Protein AF-A0A351A3G7-F1 (afdb_monomer)

Nearest PDB structures (foldseek):
  3slu-assembly2_B  TM=5.432E-01  e=4.524E-20  Neisseria meningitidis ATCC 13091
  3slu-assembly1_A  TM=5.860E-01  e=3.844E-19  Neisseria meningitidis ATCC 13091
  6muk-assembly1_A  TM=6.113E-01  e=5.654E-18  Neisseria gonorrhoeae FA 1090
  6ue4-assembly1_A  TM=4.204E-01  e=8.315E-17  Vibrio cholerae O1 biovar El Tor str. N16961
  6ue4-assembly1_B  TM=4.218E-01  e=1.036E-16  Vibrio cholerae O1 biovar El Tor str. N16961

Structure (mmCIF, N/CA/C/O backbone):
data_AF-A0A351A3G7-F1
#
_entry.id   AF-A0A351A3G7-F1
#
loop_
_atom_site.group_PDB
_atom_site.id
_atom_site.type_symbol
_atom_site.label_atom_id
_atom_site.label_alt_id
_atom_site.label_comp_id
_atom_site.label_asym_id
_atom_site.label_entity_id
_atom_site.label_seq_id
_atom_site.pdbx_PDB_ins_code
_atom_site.Cartn_x
_atom_site.Cartn_y
_atom_site.Cartn_z
_atom_site.occupancy
_atom_site.B_iso_or_equiv
_atom_site.auth_seq_id
_atom_site.auth_comp_id
_atom_site.auth_asym_id
_atom_site.auth_atom_id
_atom_site.pdbx_PDB_model_num
ATOM 1 N N . MET A 1 1 ? 4.550 68.874 32.113 1.00 36.41 1 MET A N 1
ATOM 2 C CA . MET A 1 1 ? 4.667 67.400 31.997 1.00 36.41 1 MET A CA 1
ATOM 3 C C . MET A 1 1 ? 3.297 66.786 32.258 1.00 36.41 1 MET A C 1
ATOM 5 O O . MET A 1 1 ? 2.829 66.963 33.370 1.00 36.41 1 MET A O 1
ATOM 9 N N . LYS A 1 2 ? 2.710 66.068 31.276 1.00 35.72 2 LYS A N 1
ATOM 10 C CA . LYS A 1 2 ? 1.439 65.290 31.359 1.00 35.72 2 LYS A CA 1
ATOM 11 C C . LYS A 1 2 ? 0.185 66.156 31.679 1.00 35.72 2 LYS A C 1
ATOM 13 O O . LYS A 1 2 ? 0.298 67.178 32.320 1.00 35.72 2 LYS A O 1
ATOM 18 N N . ALA A 1 3 ? -1.045 65.887 31.249 1.00 35.72 3 ALA A N 1
ATOM 19 C CA . ALA A 1 3 ? -1.642 64.771 30.542 1.00 35.72 3 ALA A CA 1
ATOM 20 C C . ALA A 1 3 ? -2.832 65.259 29.691 1.00 35.72 3 ALA A C 1
ATOM 22 O O . ALA A 1 3 ? -3.582 66.156 30.058 1.00 35.72 3 ALA A O 1
ATOM 23 N N . ARG A 1 4 ? -2.995 64.559 28.575 1.00 45.44 4 ARG A N 1
ATOM 24 C CA . ARG A 1 4 ? -4.184 64.370 27.743 1.00 45.44 4 ARG A CA 1
ATOM 25 C C . ARG A 1 4 ? -5.442 64.091 28.583 1.00 45.44 4 ARG A C 1
ATOM 27 O O . ARG A 1 4 ? -5.372 63.235 29.461 1.00 45.44 4 ARG A O 1
ATOM 34 N N . LYS A 1 5 ? -6.582 64.693 28.225 1.00 40.22 5 LYS A N 1
ATOM 35 C CA . LYS A 1 5 ? -7.931 64.083 28.260 1.00 40.22 5 LYS A CA 1
ATOM 36 C C . LYS A 1 5 ? -8.979 65.099 27.806 1.00 40.22 5 LYS A C 1
ATOM 38 O O . LYS A 1 5 ? -9.174 66.078 28.502 1.00 40.22 5 LYS A O 1
ATOM 43 N N . THR A 1 6 ? -9.687 64.789 26.721 1.00 39.78 6 THR A N 1
ATOM 44 C CA . THR A 1 6 ? -11.136 65.027 26.593 1.00 39.78 6 THR A CA 1
ATOM 45 C C . THR A 1 6 ? -11.663 64.289 25.359 1.00 39.78 6 THR A C 1
ATOM 47 O O . THR A 1 6 ? -11.549 64.728 24.220 1.00 39.78 6 THR A O 1
ATOM 50 N N . ARG A 1 7 ? -12.255 63.121 25.593 1.00 52.22 7 ARG A N 1
ATOM 51 C CA . ARG A 1 7 ? -13.417 62.655 24.833 1.00 52.22 7 ARG A CA 1
ATOM 52 C C . ARG A 1 7 ? -14.432 62.201 25.868 1.00 52.22 7 ARG A C 1
ATOM 54 O O . ARG A 1 7 ? -14.041 61.409 26.715 1.00 52.22 7 ARG A O 1
ATOM 61 N N . ILE A 1 8 ? -15.646 62.737 25.780 1.00 40.66 8 ILE A N 1
ATOM 62 C CA . ILE A 1 8 ? -16.979 62.224 26.167 1.00 40.66 8 ILE A CA 1
ATOM 63 C C . ILE A 1 8 ? -17.913 63.393 25.769 1.00 40.66 8 ILE A C 1
ATOM 65 O O . ILE A 1 8 ? -17.669 64.513 26.202 1.00 40.66 8 ILE A O 1
ATOM 69 N N . LEU A 1 9 ? -18.658 63.309 24.661 1.00 43.75 9 LEU A N 1
ATOM 70 C CA . LEU A 1 9 ? -19.998 62.718 24.494 1.00 43.75 9 LEU A CA 1
ATOM 71 C C . LEU A 1 9 ? -21.089 63.403 25.334 1.00 43.75 9 LEU A C 1
ATOM 73 O O . LEU A 1 9 ? -20.940 63.537 26.540 1.00 43.75 9 LEU A O 1
ATOM 77 N N . ALA A 1 10 ? -22.197 63.674 24.639 1.00 39.16 10 ALA A N 1
ATOM 78 C CA . ALA A 1 10 ? -23.529 64.077 25.093 1.00 39.16 10 ALA A CA 1
ATOM 79 C C . ALA A 1 10 ? -23.880 65.574 24.961 1.00 39.16 10 ALA A C 1
ATOM 81 O O . ALA A 1 10 ? -23.313 66.440 25.616 1.00 39.16 10 ALA A O 1
ATOM 82 N N . ASP A 1 11 ? -24.884 65.782 24.103 1.00 41.41 11 ASP A N 1
ATOM 83 C CA . ASP A 1 11 ? -25.880 66.858 24.095 1.00 41.41 11 ASP A CA 1
ATOM 84 C C . ASP A 1 11 ? -25.674 68.061 23.173 1.00 41.41 11 ASP A C 1
ATOM 86 O O . ASP A 1 11 ? -25.280 69.150 23.574 1.00 41.41 11 ASP A O 1
ATOM 90 N N . LEU A 1 12 ? -26.121 67.874 21.926 1.00 39.81 12 LEU A N 1
ATOM 91 C CA . LEU A 1 12 ? -27.084 68.801 21.321 1.00 39.81 12 LEU A CA 1
ATOM 92 C C . LEU A 1 12 ? -27.912 68.063 20.250 1.00 39.81 12 LEU A C 1
ATOM 94 O O . LEU A 1 12 ? -27.464 67.910 19.111 1.00 39.81 12 LEU A O 1
ATOM 98 N N . PRO A 1 13 ? -29.099 67.538 20.609 1.00 47.94 13 PRO A N 1
ATOM 99 C CA . PRO A 1 13 ? -30.052 67.018 19.646 1.00 47.94 13 PRO A CA 1
ATOM 100 C C . PRO A 1 13 ? -30.832 68.168 18.993 1.00 47.94 13 PRO A C 1
ATOM 102 O O . PRO A 1 13 ? -30.995 69.244 19.559 1.00 47.94 13 PRO A O 1
ATOM 105 N N . ALA A 1 14 ? -31.386 67.862 17.823 1.00 49.69 14 ALA A N 1
ATOM 106 C CA . ALA A 1 14 ? -32.518 68.550 17.213 1.00 49.69 14 ALA A CA 1
ATOM 107 C C . ALA A 1 14 ? -32.310 70.021 16.822 1.00 49.69 14 ALA A C 1
ATOM 109 O O . ALA A 1 14 ? -32.801 70.934 17.473 1.00 49.69 14 ALA A O 1
ATOM 110 N N . GLN A 1 15 ? -31.744 70.224 15.635 1.00 46.94 15 GLN A N 1
ATOM 111 C CA . GLN A 1 15 ? -32.285 71.169 14.656 1.00 46.94 15 GLN A CA 1
ATOM 112 C C . GLN A 1 15 ? -31.723 70.812 13.278 1.00 46.94 15 GLN A C 1
ATOM 114 O O . GLN A 1 15 ? -30.551 70.477 13.162 1.00 46.94 15 GLN A O 1
ATOM 119 N N . LEU A 1 16 ? -32.571 70.903 12.249 1.00 42.72 16 LEU A N 1
ATOM 120 C CA . LEU A 1 16 ? -32.300 70.637 10.825 1.00 42.72 16 LEU A CA 1
ATOM 121 C C . LEU A 1 16 ? -32.641 69.223 10.321 1.00 42.72 16 LEU A C 1
ATOM 123 O O . LEU A 1 16 ? -32.007 68.696 9.412 1.00 42.72 16 LEU A O 1
ATOM 127 N N . LEU A 1 17 ? -33.754 68.665 10.801 1.00 48.22 17 LEU A N 1
ATOM 128 C CA . LEU A 1 17 ? -34.700 68.079 9.850 1.00 48.22 17 LEU A CA 1
ATOM 129 C C . LEU A 1 17 ? -35.560 69.208 9.273 1.00 48.22 17 LEU A C 1
ATOM 131 O O . LEU A 1 17 ? -35.952 70.115 10.002 1.00 48.22 17 LEU A O 1
ATOM 135 N N . LEU A 1 18 ? -35.890 69.064 7.986 1.00 48.16 18 LEU A N 1
ATOM 136 C CA . LEU A 1 18 ? -36.801 69.871 7.161 1.00 48.16 18 LEU A CA 1
ATOM 137 C C . LEU A 1 18 ? -36.128 70.966 6.314 1.00 48.16 18 LEU A C 1
ATOM 139 O O . LEU A 1 18 ? -36.222 72.155 6.603 1.00 48.16 18 LEU A O 1
ATOM 143 N N . ARG A 1 19 ? -35.607 70.572 5.144 1.00 50.56 19 ARG A N 1
ATOM 144 C CA . ARG A 1 19 ? -36.285 70.909 3.874 1.00 50.56 19 ARG A CA 1
ATOM 145 C C . ARG A 1 19 ? -35.713 70.134 2.675 1.00 50.56 19 ARG A C 1
ATOM 147 O O . ARG A 1 19 ? -34.499 69.973 2.576 1.00 50.56 19 ARG A O 1
ATOM 154 N N . PRO A 1 20 ? -36.572 69.662 1.752 1.00 49.53 20 PRO A N 1
ATOM 155 C CA . PRO A 1 20 ? -36.181 68.775 0.668 1.00 49.53 20 PRO A CA 1
ATOM 156 C C . PRO A 1 20 ? -35.676 69.588 -0.529 1.00 49.53 20 PRO A C 1
ATOM 158 O O . PRO A 1 20 ? -36.394 70.419 -1.080 1.00 49.53 20 PRO A O 1
ATOM 161 N N . ARG A 1 21 ? -34.446 69.329 -0.973 1.00 53.47 21 ARG A N 1
ATOM 162 C CA . ARG A 1 21 ? -33.969 69.725 -2.307 1.00 53.47 21 ARG A CA 1
ATOM 163 C C . ARG A 1 21 ? -33.671 68.462 -3.107 1.00 53.47 21 ARG A C 1
ATOM 165 O O . ARG A 1 21 ? -32.528 68.125 -3.384 1.00 53.47 21 ARG A O 1
ATOM 172 N N . SER A 1 22 ? -34.743 67.768 -3.481 1.00 53.88 22 SER A N 1
ATOM 173 C CA . SER A 1 22 ? -34.769 66.556 -4.315 1.00 53.88 22 SER A CA 1
ATOM 174 C C . SER A 1 22 ? -34.332 66.775 -5.775 1.00 53.88 22 SER A C 1
ATOM 176 O O . SER A 1 22 ? -34.386 65.852 -6.576 1.00 53.88 22 SER A O 1
ATOM 178 N N . TRP A 1 23 ? -33.874 67.976 -6.138 1.00 53.09 23 TRP A N 1
ATOM 179 C CA . TRP A 1 23 ? -33.606 68.356 -7.530 1.00 53.09 23 TRP A CA 1
ATOM 180 C C . TRP A 1 23 ? -32.114 68.304 -7.894 1.00 53.09 23 TRP A C 1
ATOM 182 O O . TRP A 1 23 ? -31.772 68.369 -9.067 1.00 53.09 23 TRP A O 1
ATOM 192 N N . LEU A 1 24 ? -31.220 68.129 -6.911 1.00 52.31 24 LEU A N 1
ATOM 193 C CA . LEU A 1 24 ? -29.774 67.980 -7.153 1.00 52.31 24 LEU A CA 1
ATOM 194 C C . LEU A 1 24 ? -29.323 66.512 -7.279 1.00 52.31 24 LEU A C 1
ATOM 196 O O . LEU A 1 24 ? -28.291 66.244 -7.881 1.00 52.31 24 LEU A O 1
ATOM 200 N N . LEU A 1 25 ? -30.120 65.549 -6.798 1.00 50.28 25 LEU A N 1
ATOM 201 C CA . LEU A 1 25 ? -29.859 64.106 -6.953 1.00 50.28 25 LEU A CA 1
ATOM 202 C C . LEU A 1 25 ? -30.487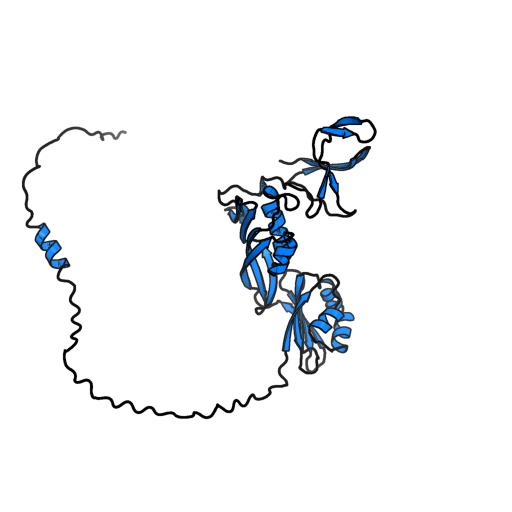 63.497 -8.223 1.00 50.28 25 LEU A C 1
ATOM 204 O O . LEU A 1 25 ? -30.038 62.447 -8.683 1.00 50.28 25 LEU A O 1
ATOM 208 N N . ALA A 1 26 ? -31.463 64.177 -8.837 1.00 53.22 26 ALA A N 1
ATOM 209 C CA . ALA A 1 26 ? -32.059 63.769 -10.113 1.00 53.22 26 ALA A CA 1
ATOM 210 C C . ALA A 1 26 ? -31.122 64.003 -11.320 1.00 53.22 26 ALA A C 1
ATOM 212 O O . ALA A 1 26 ? -31.196 63.282 -12.312 1.00 53.22 26 ALA A O 1
ATOM 213 N N . GLY A 1 27 ? -30.196 64.967 -11.231 1.00 52.72 27 GLY A N 1
ATOM 214 C CA . GLY A 1 27 ? -29.239 65.257 -12.309 1.00 52.72 27 GLY A CA 1
ATOM 215 C C . GLY A 1 27 ? -28.113 64.225 -12.443 1.00 52.72 27 GLY A C 1
ATOM 216 O O . GLY A 1 27 ? -27.625 63.988 -13.543 1.00 52.72 27 GLY A O 1
ATOM 217 N N . ILE A 1 28 ? -27.726 63.569 -11.343 1.00 53.78 28 ILE A N 1
ATOM 218 C CA . ILE A 1 28 ? -26.605 62.612 -11.330 1.00 53.78 28 ILE A CA 1
ATOM 219 C C . ILE A 1 28 ? -27.080 61.186 -11.656 1.00 53.78 28 ILE A C 1
ATOM 221 O O . ILE A 1 28 ? -26.336 60.414 -12.248 1.00 53.78 28 ILE A O 1
ATOM 225 N N . THR A 1 29 ? -28.343 60.849 -11.380 1.00 52.75 29 THR A N 1
ATOM 226 C CA . THR A 1 29 ? -28.947 59.573 -11.812 1.00 52.75 29 THR A CA 1
ATOM 227 C C . THR A 1 29 ? -29.376 59.582 -13.285 1.00 52.75 29 THR A C 1
ATOM 229 O O . THR A 1 29 ? -29.303 58.545 -13.940 1.00 52.75 29 THR A O 1
ATOM 232 N N . GLY A 1 30 ? -29.738 60.743 -13.848 1.00 52.50 30 GLY A N 1
ATOM 233 C CA . GLY A 1 30 ? -30.106 60.870 -15.266 1.00 52.50 30 GLY A CA 1
ATOM 234 C C . GLY A 1 30 ? -28.945 60.668 -16.252 1.00 52.50 30 GLY A C 1
ATOM 235 O O . GLY A 1 30 ? -29.143 60.090 -17.317 1.00 52.50 30 GLY A O 1
ATOM 236 N N . ALA A 1 31 ? -27.720 61.070 -15.896 1.00 51.19 31 ALA A N 1
ATOM 237 C CA . ALA A 1 31 ? -26.551 60.926 -16.773 1.00 51.19 31 ALA A CA 1
ATOM 238 C C . ALA A 1 31 ? -25.975 59.494 -16.809 1.00 51.19 31 ALA A C 1
ATOM 240 O O . ALA A 1 31 ? -25.309 59.127 -17.773 1.00 51.19 31 ALA A O 1
ATOM 241 N N . SER A 1 32 ? -26.261 58.661 -15.803 1.00 51.81 32 SER A N 1
ATOM 242 C CA . SER A 1 32 ? -25.836 57.250 -15.769 1.00 51.81 32 SER A CA 1
ATOM 243 C C . SER A 1 32 ? -26.844 56.289 -16.418 1.00 51.81 32 SER A C 1
ATOM 245 O O . SER A 1 32 ? -26.493 55.151 -16.710 1.00 51.81 32 SER A O 1
ATOM 247 N N . LEU A 1 33 ? -28.075 56.745 -16.686 1.00 49.78 33 LEU A N 1
ATOM 248 C CA . LEU A 1 33 ? -29.125 55.993 -17.394 1.00 49.78 33 LEU A CA 1
ATOM 249 C C . LEU A 1 33 ? -29.145 56.238 -18.916 1.00 49.78 33 LEU A C 1
ATOM 251 O O . LEU A 1 33 ? -29.859 55.545 -19.633 1.00 49.78 33 LEU A O 1
ATOM 255 N N . LEU A 1 34 ? -28.332 57.172 -19.423 1.00 51.81 34 LEU A N 1
ATOM 256 C CA . LEU A 1 34 ? -28.159 57.469 -20.858 1.00 51.81 34 LEU A CA 1
ATOM 257 C C . LEU A 1 34 ? -27.016 56.677 -21.524 1.00 51.81 34 LEU A C 1
ATOM 259 O O . LEU A 1 34 ? -26.613 56.975 -22.645 1.00 51.81 34 LEU A O 1
ATOM 263 N N . GLY A 1 35 ? -26.488 55.661 -20.841 1.00 50.06 35 GLY A N 1
ATOM 264 C CA . GLY A 1 35 ? -25.303 54.913 -21.251 1.00 50.06 35 GLY A CA 1
ATOM 265 C C . GLY A 1 35 ? -25.552 53.476 -21.699 1.00 50.06 35 GLY A C 1
ATOM 266 O O . GLY A 1 35 ? -24.714 52.640 -21.396 1.00 50.06 35 GLY A O 1
ATOM 267 N N . VAL A 1 36 ? -26.654 53.147 -22.382 1.00 57.09 36 VAL A N 1
ATOM 268 C CA . VAL A 1 36 ? -26.736 51.889 -23.155 1.00 57.09 36 VAL A CA 1
ATOM 269 C C . VAL A 1 36 ? -27.594 52.088 -24.403 1.00 57.09 36 VAL A C 1
ATOM 271 O O . VAL A 1 36 ? -28.807 51.947 -24.333 1.00 57.09 36 VAL A O 1
ATOM 274 N N . VAL A 1 37 ? -26.971 52.344 -25.557 1.00 49.16 37 VAL A N 1
ATOM 275 C CA . VAL A 1 37 ? -27.500 51.898 -26.858 1.00 49.16 37 VAL A CA 1
ATOM 276 C C . VAL A 1 37 ? -26.309 51.585 -27.766 1.00 49.16 37 VAL A C 1
ATOM 278 O O . VAL A 1 37 ? -25.818 52.436 -28.504 1.00 49.16 37 VAL A O 1
ATOM 281 N N . ALA A 1 38 ? -25.816 50.348 -27.707 1.00 49.59 38 ALA A N 1
ATOM 282 C CA . ALA A 1 38 ? -25.088 49.786 -28.836 1.00 49.59 38 ALA A CA 1
ATOM 283 C C . ALA A 1 38 ? -26.110 49.617 -29.969 1.00 49.59 38 ALA A C 1
ATOM 285 O O . ALA A 1 38 ? -26.981 48.753 -29.903 1.00 49.59 38 ALA A O 1
ATOM 286 N N . ALA A 1 39 ? -26.057 50.493 -30.968 1.00 47.03 39 ALA A N 1
ATOM 287 C CA . ALA A 1 39 ? -26.875 50.375 -32.162 1.00 47.03 39 ALA A CA 1
ATOM 288 C C . ALA A 1 39 ? -26.355 49.208 -33.016 1.00 47.03 39 ALA A C 1
ATOM 290 O O . ALA A 1 39 ? -25.525 49.394 -33.903 1.00 47.03 39 ALA A O 1
ATOM 291 N N . THR A 1 40 ? -26.836 47.992 -32.763 1.00 55.62 40 THR A N 1
ATOM 292 C CA . THR A 1 40 ? -26.842 46.949 -33.790 1.00 55.62 40 THR A CA 1
ATOM 293 C C . THR A 1 40 ? -27.995 47.260 -34.735 1.00 55.62 40 THR A C 1
ATOM 295 O O . THR A 1 40 ? -29.144 46.881 -34.521 1.00 55.62 40 THR A O 1
ATOM 298 N N . ALA A 1 41 ? -27.695 48.025 -35.780 1.00 48.12 41 ALA A N 1
ATOM 299 C CA . ALA A 1 41 ? -28.595 48.185 -36.906 1.00 48.12 41 ALA A CA 1
ATOM 300 C C . ALA A 1 41 ? -28.739 46.824 -37.606 1.00 48.12 41 ALA A C 1
ATOM 302 O O . ALA A 1 41 ? -27.915 46.455 -38.437 1.00 48.12 41 ALA A O 1
ATOM 303 N N . VAL A 1 42 ? -29.770 46.055 -37.257 1.00 53.94 42 VAL A N 1
ATOM 304 C CA . VAL A 1 42 ? -30.251 44.981 -38.128 1.00 53.94 42 VAL A CA 1
ATOM 305 C C . VAL A 1 42 ? -31.247 45.638 -39.072 1.00 53.94 42 VAL A C 1
ATOM 307 O O . VAL A 1 42 ? -32.374 45.945 -38.688 1.00 53.94 42 VAL A O 1
ATOM 310 N N . ALA A 1 43 ? -30.789 45.942 -40.284 1.00 51.31 43 ALA A N 1
ATOM 311 C CA . ALA A 1 43 ? -31.647 46.438 -41.349 1.00 51.31 43 ALA A CA 1
ATOM 312 C C . ALA A 1 43 ? -32.742 45.391 -41.640 1.00 51.31 43 ALA A C 1
ATOM 314 O O . ALA A 1 43 ? -32.406 44.243 -41.944 1.00 51.31 43 ALA A O 1
ATOM 315 N N . PRO A 1 44 ? -34.039 45.734 -41.547 1.00 53.03 44 PRO A N 1
ATOM 316 C CA . PRO A 1 44 ? -35.088 44.823 -41.965 1.00 53.03 44 PRO A CA 1
ATOM 317 C C . PRO A 1 44 ? -35.164 44.847 -43.496 1.00 53.03 44 PRO A C 1
ATOM 319 O O . PRO A 1 44 ? -35.391 45.899 -44.089 1.00 53.03 44 PRO A O 1
ATOM 322 N N . GLY A 1 45 ? -34.973 43.686 -44.125 1.00 60.34 45 GLY A N 1
ATOM 323 C CA . GLY A 1 45 ? -35.216 43.498 -45.559 1.00 60.34 45 GLY A CA 1
ATOM 324 C C . GLY A 1 45 ? -33.968 43.442 -46.438 1.00 60.34 45 GLY A C 1
ATOM 325 O O . GLY A 1 45 ? -33.881 44.168 -47.422 1.00 60.34 45 GLY A O 1
ATOM 326 N N . SER A 1 46 ? -33.023 42.549 -46.133 1.00 56.84 46 SER A N 1
ATOM 327 C CA . SER A 1 46 ? -32.294 41.915 -47.237 1.00 56.84 46 SER A CA 1
ATOM 328 C C . SER A 1 46 ? -33.165 40.763 -47.714 1.00 56.84 46 SER A C 1
ATOM 330 O O . SER A 1 46 ? -33.482 39.873 -46.924 1.00 56.84 46 SER A O 1
ATOM 332 N N . ASP A 1 47 ? -33.604 40.821 -48.972 1.00 61.56 47 ASP A N 1
ATOM 333 C CA . ASP A 1 47 ? -34.152 39.662 -49.665 1.00 61.56 47 ASP A CA 1
ATOM 334 C C . ASP A 1 47 ? -33.212 38.493 -49.392 1.00 61.56 47 ASP A C 1
ATOM 336 O O . ASP A 1 47 ? -32.039 38.512 -49.783 1.00 61.56 47 ASP A O 1
ATOM 340 N N . THR A 1 48 ? -33.701 37.491 -48.665 1.00 61.41 48 THR A N 1
ATOM 341 C CA . THR A 1 48 ? -33.034 36.201 -48.634 1.00 61.41 48 THR A CA 1
ATOM 342 C C . THR A 1 48 ? -33.073 35.727 -50.072 1.00 61.41 48 THR A C 1
ATOM 344 O O . THR A 1 48 ? -34.132 35.311 -50.543 1.00 61.41 48 THR A O 1
ATOM 347 N N . ALA A 1 49 ? -31.956 35.886 -50.790 1.00 65.56 49 ALA A N 1
ATOM 348 C CA . ALA A 1 49 ? -31.782 35.285 -52.099 1.00 65.56 49 ALA A CA 1
ATOM 349 C C . ALA A 1 49 ? -32.313 33.855 -51.992 1.00 65.56 49 ALA A C 1
ATOM 351 O O . ALA A 1 49 ? -31.981 33.164 -51.028 1.00 65.56 49 ALA A O 1
ATOM 352 N N . ASP A 1 50 ? -33.202 33.456 -52.898 1.00 64.19 50 ASP A N 1
ATOM 353 C CA . ASP A 1 50 ? -33.741 32.102 -52.922 1.00 64.19 50 ASP A CA 1
ATOM 354 C C . ASP A 1 50 ? -32.577 31.152 -53.234 1.00 64.19 50 ASP A C 1
ATOM 356 O O . ASP A 1 50 ? -32.237 30.897 -54.391 1.00 64.19 50 ASP A O 1
ATOM 360 N N . ILE A 1 51 ? -31.852 30.740 -52.190 1.00 68.62 51 ILE A N 1
ATOM 361 C CA . ILE A 1 51 ? -30.712 29.845 -52.315 1.00 68.62 51 ILE A CA 1
ATOM 362 C C . ILE A 1 51 ? -31.308 28.471 -52.576 1.00 68.62 51 ILE A C 1
ATOM 364 O O . ILE A 1 51 ? -31.720 27.755 -51.666 1.00 68.62 51 ILE A O 1
ATOM 368 N N . GLN A 1 52 ? -31.363 28.114 -53.852 1.00 74.81 52 GLN A N 1
ATOM 369 C CA . GLN A 1 52 ? -31.725 26.782 -54.306 1.00 74.81 52 GLN A CA 1
ATOM 370 C C . GLN A 1 52 ? -30.651 25.802 -53.813 1.00 74.81 52 GLN A C 1
ATOM 372 O O . GLN A 1 52 ? -29.574 25.674 -54.399 1.00 74.81 52 GLN A O 1
ATOM 377 N N . PHE A 1 53 ? -30.915 25.126 -52.695 1.00 70.31 53 PHE A N 1
ATOM 378 C CA . PHE A 1 53 ? -30.020 24.101 -52.169 1.00 70.31 53 PHE A CA 1
ATOM 379 C C . PHE A 1 53 ? -30.125 22.840 -53.032 1.00 70.31 53 PHE A C 1
ATOM 381 O O . PHE A 1 53 ? -31.078 22.070 -52.925 1.00 70.31 53 PHE A O 1
ATOM 388 N N . ALA A 1 54 ? -29.124 22.598 -53.876 1.00 79.31 54 ALA A N 1
ATOM 389 C CA . ALA A 1 54 ? -28.958 21.308 -54.530 1.00 79.31 54 ALA A CA 1
ATOM 390 C C . ALA A 1 54 ? -28.214 20.355 -53.584 1.00 79.31 54 ALA A C 1
ATOM 392 O O . ALA A 1 54 ? -27.086 20.623 -53.169 1.00 79.31 54 ALA A O 1
ATOM 393 N N . ARG A 1 55 ? -28.833 19.221 -53.239 1.00 77.12 55 ARG A N 1
ATOM 394 C CA . ARG A 1 55 ? -28.156 18.164 -52.480 1.00 77.12 55 ARG A CA 1
ATOM 395 C C . ARG A 1 55 ? -27.155 17.457 -53.395 1.00 77.12 55 ARG A C 1
ATOM 397 O O . ARG A 1 55 ? -27.537 16.580 -54.165 1.00 77.12 55 ARG A O 1
ATOM 404 N N . VAL A 1 56 ? -25.882 17.818 -53.282 1.00 78.94 56 VAL A N 1
ATOM 405 C CA . VAL A 1 56 ? -24.781 17.087 -53.918 1.00 78.94 56 VAL A CA 1
ATOM 406 C C . VAL A 1 56 ? -24.385 15.939 -52.994 1.00 78.94 56 VAL A C 1
ATOM 408 O O . VAL A 1 56 ? -23.932 16.160 -51.873 1.00 78.94 56 VAL A O 1
ATOM 411 N N . VAL A 1 57 ? -24.611 14.703 -53.437 1.00 78.38 57 VAL A N 1
ATOM 412 C CA . VAL A 1 57 ? -24.085 13.511 -52.761 1.00 78.38 57 VAL A CA 1
ATOM 413 C C . VAL A 1 57 ? -22.785 13.146 -53.460 1.00 78.38 57 VAL A C 1
ATOM 415 O O . VAL A 1 57 ? -22.793 12.490 -54.497 1.00 78.38 57 VAL A O 1
ATOM 418 N N . GLU A 1 58 ? -21.676 13.623 -52.908 1.00 79.06 58 GLU A N 1
ATOM 419 C CA . GLU A 1 58 ? -20.338 13.257 -53.357 1.00 79.06 58 GLU A CA 1
ATOM 420 C C . GLU A 1 58 ? -19.858 12.058 -52.534 1.00 79.06 58 GLU A C 1
ATOM 422 O O . GLU A 1 58 ? -19.659 12.151 -51.321 1.00 79.06 58 GLU A O 1
ATOM 427 N N . SER A 1 59 ? -19.714 10.899 -53.179 1.00 76.75 59 SER A N 1
ATOM 428 C CA . SER A 1 59 ? -19.037 9.759 -52.564 1.00 76.75 59 SER A CA 1
ATOM 429 C C . SER A 1 59 ? -17.542 10.039 -52.556 1.00 76.75 59 SER A C 1
ATOM 431 O O . SER A 1 59 ? -16.846 9.750 -53.528 1.00 76.75 59 SER A O 1
ATOM 433 N N . LEU A 1 60 ? -17.056 10.605 -51.452 1.00 77.50 60 LEU A N 1
ATOM 434 C CA . LEU A 1 60 ? -15.625 10.701 -51.205 1.00 77.50 60 LEU A CA 1
ATOM 435 C C . LEU A 1 60 ? -15.060 9.274 -51.156 1.00 77.50 60 LEU A C 1
ATOM 437 O O . LEU A 1 60 ? -15.577 8.453 -50.387 1.00 77.50 60 LEU A O 1
ATOM 441 N N . PRO A 1 61 ? -14.043 8.938 -51.970 1.00 78.69 61 PRO A N 1
ATOM 442 C CA . PRO A 1 61 ? -13.380 7.655 -51.833 1.00 78.69 61 PRO A CA 1
ATOM 443 C C . PRO A 1 61 ? -12.841 7.558 -50.407 1.00 78.69 61 PRO A C 1
ATOM 445 O O . PRO A 1 61 ? -12.304 8.534 -49.875 1.00 78.69 61 PRO A O 1
ATOM 448 N N . ALA A 1 62 ? -13.005 6.393 -49.776 1.00 74.31 62 ALA A N 1
ATOM 449 C CA . ALA A 1 62 ? -12.345 6.140 -48.506 1.00 74.31 62 ALA A CA 1
ATOM 450 C C . ALA A 1 62 ? -10.853 6.441 -48.709 1.00 74.31 62 ALA A C 1
ATOM 452 O O . ALA A 1 62 ? -10.282 5.933 -49.684 1.00 74.31 62 ALA A O 1
ATOM 453 N N . PRO A 1 63 ? -10.230 7.292 -47.872 1.00 71.50 63 PRO A N 1
ATOM 454 C CA . PRO A 1 63 ? -8.802 7.510 -47.982 1.00 71.50 63 PRO A CA 1
ATOM 455 C C . PRO A 1 63 ? -8.148 6.136 -47.915 1.00 71.50 63 PRO A C 1
ATOM 457 O O . PRO A 1 63 ? -8.427 5.354 -47.001 1.00 71.50 63 PRO A O 1
ATOM 460 N N . VAL A 1 64 ? -7.331 5.812 -48.917 1.00 66.94 64 VAL A N 1
ATOM 461 C CA . VAL A 1 64 ? -6.472 4.637 -48.839 1.00 66.94 64 VAL A CA 1
ATOM 462 C C . VAL A 1 64 ? -5.478 4.967 -47.737 1.00 66.94 64 VAL A C 1
ATOM 464 O O . VAL A 1 64 ? -4.484 5.650 -47.969 1.00 66.94 64 VAL A O 1
ATOM 467 N N . ALA A 1 65 ? -5.807 4.572 -46.509 1.00 62.97 65 ALA A N 1
ATOM 468 C CA . ALA A 1 65 ? -4.867 4.585 -45.414 1.00 62.97 65 ALA A CA 1
ATOM 469 C C . ALA A 1 65 ? -3.807 3.548 -45.776 1.00 62.97 65 ALA A C 1
ATOM 471 O O . ALA A 1 65 ? -3.990 2.347 -45.575 1.00 62.97 65 ALA A O 1
ATOM 472 N N . VAL A 1 66 ? -2.719 4.017 -46.380 1.00 60.81 66 VAL A N 1
ATOM 473 C CA . VAL A 1 66 ? -1.470 3.273 -46.375 1.00 60.81 66 VAL A CA 1
ATOM 474 C C . VAL A 1 66 ? -1.026 3.306 -44.922 1.00 60.81 66 VAL A C 1
ATOM 476 O O . VAL A 1 66 ? -0.411 4.265 -44.468 1.00 60.81 66 VAL A O 1
ATOM 479 N N . ILE A 1 67 ? -1.438 2.297 -44.156 1.00 58.12 67 ILE A N 1
ATOM 480 C CA . ILE A 1 67 ? -0.715 1.947 -42.945 1.00 58.12 67 ILE A CA 1
ATOM 481 C C . ILE A 1 67 ? 0.607 1.432 -43.498 1.00 58.12 67 ILE A C 1
ATOM 483 O O . ILE A 1 67 ? 0.666 0.304 -43.991 1.00 58.12 67 ILE A O 1
ATOM 487 N N . GLU A 1 68 ? 1.631 2.288 -43.540 1.00 55.22 68 GLU A N 1
ATOM 488 C CA . GLU A 1 68 ? 2.995 1.781 -43.584 1.00 55.22 68 GLU A CA 1
ATOM 489 C C . GLU A 1 68 ? 3.065 0.836 -42.395 1.00 55.22 68 GLU A C 1
ATOM 491 O O . GLU A 1 68 ? 2.935 1.248 -41.244 1.00 55.22 68 GLU A O 1
ATOM 496 N N . ALA A 1 69 ? 3.063 -0.460 -42.689 1.00 53.34 69 ALA A N 1
ATOM 497 C CA . ALA A 1 69 ? 3.196 -1.478 -41.681 1.00 53.34 69 ALA A CA 1
ATOM 498 C C . ALA A 1 69 ? 4.631 -1.345 -41.183 1.00 53.34 69 ALA A C 1
ATOM 500 O O . ALA A 1 69 ? 5.539 -2.008 -41.678 1.00 53.34 69 ALA A O 1
ATOM 501 N N . GLU A 1 70 ? 4.837 -0.420 -40.253 1.00 55.81 70 GLU A N 1
ATOM 502 C CA . GLU A 1 70 ? 6.056 -0.262 -39.482 1.00 55.81 70 GLU A CA 1
ATOM 503 C C . GLU A 1 70 ? 6.080 -1.438 -38.492 1.00 55.81 70 GLU A C 1
ATOM 505 O O . GLU A 1 70 ? 5.955 -1.302 -37.281 1.00 55.81 70 GLU A O 1
ATOM 510 N N . ASN A 1 71 ? 6.147 -2.649 -39.056 1.00 57.50 71 ASN A N 1
ATOM 511 C CA . ASN A 1 71 ? 6.145 -3.930 -38.355 1.00 57.50 71 ASN A CA 1
ATOM 512 C C . ASN A 1 71 ? 7.415 -4.126 -37.516 1.00 57.50 71 ASN A C 1
ATOM 514 O O . ASN A 1 71 ? 7.526 -5.152 -36.859 1.00 57.50 71 ASN A O 1
ATOM 518 N N . ASP A 1 72 ? 8.339 -3.162 -37.557 1.00 65.62 72 ASP A N 1
ATOM 519 C CA . ASP A 1 72 ? 9.608 -3.143 -36.834 1.00 65.62 72 ASP A CA 1
ATOM 520 C C . ASP A 1 72 ? 9.597 -2.197 -35.624 1.00 65.62 72 ASP A C 1
ATOM 522 O O . ASP A 1 72 ? 10.606 -2.096 -34.922 1.00 65.62 72 ASP A O 1
ATOM 526 N N . LEU A 1 73 ? 8.485 -1.504 -35.336 1.00 77.75 73 LEU A N 1
ATOM 527 C CA . LEU A 1 73 ? 8.424 -0.690 -34.125 1.00 77.75 73 LEU A CA 1
ATOM 528 C C . LEU A 1 73 ? 8.385 -1.585 -32.879 1.00 77.75 73 LEU A C 1
ATOM 530 O O . LEU A 1 73 ? 7.587 -2.525 -32.812 1.00 77.75 73 LEU A O 1
ATOM 534 N N . PRO A 1 74 ? 9.210 -1.293 -31.863 1.00 85.25 74 PRO A N 1
ATOM 535 C CA . PRO A 1 74 ? 9.171 -2.036 -30.623 1.00 85.25 74 PRO A CA 1
ATOM 536 C C . PRO A 1 74 ? 7.922 -1.681 -29.807 1.00 85.25 74 PRO A C 1
ATOM 538 O O . PRO A 1 74 ? 7.417 -0.557 -29.829 1.00 85.25 74 PRO A O 1
ATOM 541 N N . PHE A 1 75 ? 7.451 -2.649 -29.034 1.00 88.44 75 PHE A N 1
ATOM 542 C CA . PHE A 1 75 ? 6.305 -2.521 -28.149 1.00 88.44 75 PHE A CA 1
ATOM 543 C C . PHE A 1 75 ? 6.755 -2.129 -26.745 1.00 88.44 75 PHE A C 1
ATOM 545 O O . PHE A 1 75 ? 7.716 -2.684 -26.214 1.00 88.44 75 PHE A O 1
ATOM 552 N N . VAL A 1 76 ? 6.031 -1.200 -26.123 1.00 90.25 76 VAL A N 1
ATOM 553 C CA . VAL A 1 76 ? 6.250 -0.823 -24.724 1.00 90.25 76 VAL A CA 1
ATOM 554 C C . VAL A 1 76 ? 5.277 -1.599 -23.846 1.00 90.25 76 VAL A C 1
ATOM 556 O O . VAL A 1 76 ? 4.062 -1.467 -23.988 1.00 90.25 76 VAL A O 1
ATOM 559 N N . TYR A 1 77 ? 5.813 -2.377 -22.913 1.00 90.62 77 TYR A N 1
ATOM 560 C CA . TYR A 1 77 ? 5.050 -3.113 -21.914 1.00 90.62 77 TYR A CA 1
ATOM 561 C C . TYR A 1 77 ? 5.382 -2.598 -20.517 1.00 90.62 77 TYR A C 1
ATOM 563 O O . TYR A 1 77 ? 6.546 -2.362 -20.193 1.00 90.62 77 TYR A O 1
ATOM 571 N N . SER A 1 78 ? 4.364 -2.462 -19.670 1.00 89.25 78 SER A N 1
ATOM 572 C CA . SER A 1 78 ? 4.538 -2.149 -18.253 1.00 89.25 78 SER A CA 1
ATOM 573 C C . SER A 1 78 ? 3.750 -3.139 -17.411 1.00 89.25 78 SER A C 1
ATOM 575 O O . SER A 1 78 ? 2.571 -3.378 -17.662 1.00 89.25 78 SER A O 1
ATOM 577 N N . GLU A 1 79 ? 4.408 -3.720 -16.412 1.00 88.75 79 GLU A N 1
ATOM 578 C CA . GLU A 1 79 ? 3.830 -4.755 -15.559 1.00 88.75 79 GLU A CA 1
ATOM 579 C C . GLU A 1 79 ? 4.067 -4.439 -14.086 1.00 88.75 79 GLU A C 1
ATOM 581 O O . GLU A 1 79 ? 5.170 -4.068 -13.672 1.00 88.75 79 GLU A O 1
ATOM 586 N N . ARG A 1 80 ? 3.029 -4.654 -13.271 1.00 87.12 80 ARG A N 1
ATOM 587 C CA . ARG A 1 80 ? 3.133 -4.608 -11.811 1.00 87.12 80 ARG A CA 1
ATOM 588 C C . ARG A 1 80 ? 3.517 -5.987 -11.289 1.00 87.12 80 ARG A C 1
ATOM 590 O O . ARG A 1 80 ? 2.852 -6.983 -11.561 1.00 87.12 80 ARG A O 1
ATOM 597 N N . ILE A 1 81 ? 4.576 -6.032 -10.492 1.00 89.88 81 ILE A N 1
ATOM 598 C CA . ILE A 1 81 ? 5.101 -7.256 -9.892 1.00 89.88 81 ILE A CA 1
ATOM 599 C C . ILE A 1 81 ? 4.097 -7.800 -8.875 1.00 89.88 81 ILE A C 1
ATOM 601 O O . ILE A 1 81 ? 3.594 -7.068 -8.015 1.00 89.88 81 ILE A O 1
ATOM 605 N N . GLN A 1 82 ? 3.846 -9.100 -8.951 1.00 88.50 82 GLN A N 1
ATOM 606 C CA . GLN A 1 82 ? 2.943 -9.849 -8.088 1.00 88.50 82 GLN A CA 1
ATOM 607 C C . GLN A 1 82 ? 3.721 -10.623 -7.014 1.00 88.50 82 GLN A C 1
ATOM 609 O O . GLN A 1 82 ? 4.935 -10.829 -7.097 1.00 88.50 82 GLN A O 1
ATOM 614 N N . ALA A 1 83 ? 3.026 -11.053 -5.959 1.00 85.19 83 ALA A N 1
ATOM 615 C CA . ALA A 1 83 ? 3.639 -11.875 -4.921 1.00 85.19 83 ALA A CA 1
ATOM 616 C C . ALA A 1 83 ? 4.060 -13.243 -5.488 1.00 85.19 83 ALA A C 1
ATOM 618 O O . ALA A 1 83 ? 3.243 -13.961 -6.055 1.00 85.19 83 ALA A O 1
ATOM 619 N N . GLY A 1 84 ? 5.332 -13.609 -5.300 1.00 85.56 84 GLY A N 1
ATOM 620 C CA . GLY A 1 84 ? 5.892 -14.873 -5.794 1.00 85.56 84 GLY A CA 1
ATOM 621 C C . GLY A 1 84 ? 6.475 -14.813 -7.208 1.00 85.56 84 GLY A C 1
ATOM 622 O O . GLY A 1 84 ? 6.923 -15.841 -7.710 1.00 85.56 84 GLY A O 1
ATOM 623 N N . ASP A 1 85 ? 6.505 -13.635 -7.836 1.00 90.88 85 ASP A N 1
ATOM 624 C CA . ASP A 1 85 ? 7.113 -13.477 -9.152 1.00 90.88 85 ASP A CA 1
ATOM 625 C C . ASP A 1 85 ? 8.614 -13.781 -9.174 1.00 90.88 85 ASP A C 1
ATOM 627 O O . ASP A 1 85 ? 9.368 -13.495 -8.242 1.00 90.88 85 ASP A O 1
ATOM 631 N N . THR A 1 86 ? 9.043 -14.322 -10.309 1.00 90.88 86 THR A N 1
ATOM 632 C CA . THR A 1 86 ? 10.440 -14.528 -10.687 1.00 90.88 86 THR A CA 1
ATOM 633 C C . THR A 1 86 ? 10.758 -13.651 -11.896 1.00 90.88 86 THR A C 1
ATOM 635 O O . THR A 1 86 ? 9.855 -13.218 -12.611 1.00 90.88 86 THR A O 1
ATOM 638 N N . LEU A 1 87 ? 12.043 -13.423 -12.181 1.00 91.12 87 LEU A N 1
ATOM 639 C CA . LEU A 1 87 ? 12.435 -12.693 -13.392 1.00 91.12 87 LEU A CA 1
ATOM 640 C C . LEU A 1 87 ? 11.866 -13.358 -14.662 1.00 91.12 87 LEU A C 1
ATOM 642 O O . LEU A 1 87 ? 11.379 -12.665 -15.547 1.00 91.12 87 LEU A O 1
ATOM 646 N N . GLN A 1 88 ? 11.828 -14.696 -14.696 1.00 92.56 88 GLN A N 1
ATOM 647 C CA . GLN A 1 88 ? 11.245 -15.455 -15.803 1.00 92.56 88 GLN A CA 1
ATOM 648 C C . GLN A 1 88 ? 9.730 -15.242 -15.945 1.00 92.56 88 GLN A C 1
ATOM 650 O O . GLN A 1 88 ? 9.244 -15.073 -17.061 1.00 92.56 88 GLN A O 1
ATOM 655 N N . SER A 1 89 ? 8.968 -15.260 -14.842 1.00 94.12 89 SER A N 1
ATOM 656 C CA . SER A 1 89 ? 7.512 -15.056 -14.915 1.00 94.12 89 SER A CA 1
ATOM 657 C C . SER A 1 89 ? 7.167 -13.635 -15.356 1.00 94.12 89 SER A C 1
ATOM 659 O O . SER A 1 89 ? 6.233 -13.453 -16.130 1.00 94.12 89 SER A O 1
ATOM 661 N N . ILE A 1 90 ? 7.957 -12.647 -14.927 1.00 94.06 90 ILE A N 1
ATOM 662 C CA . ILE A 1 90 ? 7.836 -11.255 -15.370 1.00 94.06 90 ILE A CA 1
ATOM 663 C C . ILE A 1 90 ? 8.148 -11.134 -16.866 1.00 94.06 90 ILE A C 1
ATOM 665 O O . ILE A 1 90 ? 7.347 -10.561 -17.598 1.00 94.06 90 ILE A O 1
ATOM 669 N N . PHE A 1 91 ? 9.257 -11.716 -17.340 1.00 94.94 91 PHE A N 1
ATOM 670 C CA . PHE A 1 91 ? 9.620 -11.706 -18.764 1.00 94.94 91 PHE A CA 1
ATOM 671 C C . PHE A 1 91 ? 8.516 -12.311 -19.630 1.00 94.94 91 PHE A C 1
ATOM 673 O O . PHE A 1 91 ? 8.104 -11.709 -20.616 1.00 94.94 91 PHE A O 1
ATOM 680 N N . SER A 1 92 ? 7.964 -13.449 -19.205 1.00 93.94 92 SER A N 1
ATOM 681 C CA . SER A 1 92 ? 6.869 -14.098 -19.920 1.00 93.94 92 SER A CA 1
ATOM 682 C C . SER A 1 92 ? 5.612 -13.226 -20.014 1.00 93.94 92 SER A C 1
ATOM 684 O O . SER A 1 92 ? 4.945 -13.271 -21.045 1.00 93.94 92 SER A O 1
ATOM 686 N N . ARG A 1 93 ? 5.271 -12.449 -18.974 1.00 94.44 93 ARG A N 1
ATOM 687 C CA . ARG A 1 93 ? 4.119 -11.526 -19.016 1.00 94.44 93 ARG A CA 1
ATOM 688 C C . ARG A 1 93 ? 4.385 -10.271 -19.842 1.00 94.44 93 ARG A C 1
ATOM 690 O O . ARG A 1 93 ? 3.463 -9.754 -20.453 1.00 94.44 93 ARG A O 1
ATOM 697 N N . LEU A 1 94 ? 5.636 -9.822 -19.899 1.00 94.81 94 LEU A N 1
ATOM 698 C CA . LEU A 1 94 ? 6.080 -8.718 -20.755 1.00 94.81 94 LEU A CA 1
ATOM 699 C C . LEU A 1 94 ? 6.305 -9.144 -22.215 1.00 94.81 94 LEU A C 1
ATOM 701 O O . LEU A 1 94 ? 6.820 -8.353 -22.997 1.00 94.81 94 LEU A O 1
ATOM 705 N N . HIS A 1 95 ? 5.956 -10.383 -22.582 1.00 94.19 95 HIS A N 1
ATOM 706 C CA . HIS A 1 95 ? 6.175 -10.944 -23.919 1.00 94.19 95 HIS A CA 1
ATOM 707 C C . HIS A 1 95 ? 7.647 -10.944 -24.368 1.00 94.19 95 HIS A C 1
ATOM 709 O O . HIS A 1 95 ? 7.941 -10.851 -25.556 1.00 94.19 95 HIS A O 1
ATOM 715 N N . ILE A 1 96 ? 8.571 -11.077 -23.416 1.00 96.06 96 ILE A N 1
ATOM 716 C CA . ILE A 1 96 ? 10.007 -11.164 -23.676 1.00 96.06 96 ILE A CA 1
ATOM 717 C C . ILE A 1 96 ? 10.406 -12.630 -23.883 1.00 96.06 96 ILE A C 1
ATOM 719 O O . ILE A 1 96 ? 10.270 -13.446 -22.967 1.00 96.06 96 ILE A O 1
ATOM 723 N N . ASP A 1 97 ? 10.983 -12.930 -25.045 1.00 95.06 97 ASP A N 1
ATOM 724 C CA . ASP A 1 97 ? 11.628 -14.203 -25.386 1.00 95.06 97 ASP A CA 1
ATOM 725 C C . ASP A 1 97 ? 13.120 -13.977 -25.695 1.00 95.06 97 ASP A C 1
ATOM 727 O O . ASP A 1 97 ? 13.588 -14.035 -26.832 1.00 95.06 97 ASP A O 1
ATOM 731 N N . ASP A 1 98 ? 13.881 -13.641 -24.649 1.00 94.88 98 ASP A N 1
ATOM 732 C CA . ASP A 1 98 ? 15.299 -13.286 -24.750 1.00 94.88 98 ASP A CA 1
ATOM 733 C C . ASP A 1 98 ? 16.127 -13.991 -23.663 1.00 94.88 98 ASP A C 1
ATOM 735 O O . ASP A 1 98 ? 16.386 -13.468 -22.572 1.00 94.88 98 ASP A O 1
ATOM 739 N N . ALA A 1 99 ? 16.534 -15.229 -23.960 1.00 94.00 99 ALA A N 1
ATOM 740 C CA . ALA A 1 99 ? 17.338 -16.047 -23.051 1.00 94.00 99 ALA A CA 1
ATOM 741 C C . ALA A 1 99 ? 18.722 -15.436 -22.763 1.00 94.00 99 ALA A C 1
ATOM 743 O O . ALA A 1 99 ? 19.265 -15.627 -21.673 1.00 94.00 99 ALA A O 1
ATOM 744 N N . GLU A 1 100 ? 19.283 -14.687 -23.717 1.00 94.81 100 GLU A N 1
ATOM 745 C CA . GLU A 1 100 ? 20.558 -13.987 -23.552 1.00 94.81 100 GLU A CA 1
ATOM 746 C C . GLU A 1 100 ? 20.418 -12.861 -22.521 1.00 94.81 100 GLU A C 1
ATOM 748 O O . GLU A 1 100 ? 21.216 -12.779 -21.586 1.00 94.81 100 GLU A O 1
ATOM 753 N N . ALA A 1 101 ? 19.362 -12.048 -22.632 1.00 93.81 101 ALA A N 1
ATOM 754 C CA . ALA A 1 101 ? 19.061 -10.978 -21.685 1.00 93.81 101 ALA A CA 1
ATOM 755 C C . ALA A 1 101 ? 18.802 -11.499 -20.270 1.00 93.81 101 ALA A C 1
ATOM 757 O O . ALA A 1 101 ? 19.346 -10.967 -19.295 1.00 93.81 101 ALA A O 1
ATOM 758 N N . LEU A 1 102 ? 18.022 -12.576 -20.154 1.00 94.25 102 LEU A N 1
ATOM 759 C CA . LEU A 1 102 ? 17.776 -13.233 -18.876 1.00 94.25 102 LEU A CA 1
ATOM 760 C C . LEU A 1 102 ? 19.085 -13.732 -18.246 1.00 94.25 102 LEU A C 1
ATOM 762 O O . LEU A 1 102 ? 19.346 -13.484 -17.064 1.00 94.25 102 LEU A O 1
ATOM 766 N N . ALA A 1 103 ? 19.926 -14.411 -19.033 1.00 92.94 103 ALA A N 1
ATOM 767 C CA . ALA A 1 103 ? 21.216 -14.909 -18.574 1.00 92.94 103 ALA A CA 1
ATOM 768 C C . ALA A 1 103 ? 22.122 -13.754 -18.123 1.00 92.94 103 ALA A C 1
ATOM 770 O O . ALA A 1 103 ? 22.678 -13.817 -17.025 1.00 92.94 103 ALA A O 1
ATOM 771 N N . HIS A 1 104 ? 22.198 -12.676 -18.906 1.00 93.62 104 HIS A N 1
ATOM 772 C CA . HIS A 1 104 ? 23.008 -11.499 -18.604 1.00 93.62 104 HIS A CA 1
ATOM 773 C C . HIS A 1 104 ? 22.601 -10.835 -17.277 1.00 93.62 104 HIS A C 1
ATOM 775 O O . HIS A 1 104 ? 23.449 -10.627 -16.406 1.00 93.62 104 HIS A O 1
ATOM 781 N N . LEU A 1 105 ? 21.300 -10.590 -17.066 1.00 92.12 105 LEU A N 1
ATOM 782 C CA . LEU A 1 105 ? 20.765 -10.057 -15.802 1.00 92.12 105 LEU A CA 1
ATOM 783 C C . LEU A 1 105 ? 21.008 -10.992 -14.615 1.00 92.12 105 LEU A C 1
ATOM 785 O O . LEU A 1 105 ? 21.295 -10.541 -13.507 1.00 92.12 105 LEU A O 1
ATOM 789 N N . SER A 1 106 ? 20.882 -12.303 -14.822 1.00 90.38 106 SER A N 1
ATOM 790 C CA . SER A 1 106 ? 21.074 -13.277 -13.746 1.00 90.38 106 SER A CA 1
ATOM 791 C C . SER A 1 106 ? 22.546 -13.473 -13.361 1.00 90.38 106 SER A C 1
ATOM 793 O O . SER A 1 106 ? 22.835 -13.855 -12.224 1.00 90.38 106 SER A O 1
ATOM 795 N N . ALA A 1 107 ? 23.481 -13.211 -14.281 1.00 91.25 107 ALA A N 1
ATOM 796 C CA . ALA A 1 107 ? 24.912 -13.414 -14.083 1.00 91.25 107 ALA A CA 1
ATOM 797 C C . ALA A 1 107 ? 25.608 -12.195 -13.453 1.00 91.25 107 ALA A C 1
ATOM 799 O O . ALA A 1 107 ? 26.452 -12.382 -12.564 1.00 91.25 107 ALA A O 1
ATOM 800 N N . SER A 1 108 ? 25.238 -10.977 -13.865 1.00 91.44 108 SER A N 1
ATOM 801 C CA . SER A 1 108 ? 25.864 -9.726 -13.415 1.00 91.44 108 SER A CA 1
ATOM 802 C C . SER A 1 108 ? 25.572 -9.396 -11.945 1.00 91.44 108 SER A C 1
ATOM 804 O O . SER A 1 108 ? 24.587 -9.850 -11.353 1.00 91.44 108 SER A O 1
ATOM 806 N N . ALA A 1 109 ? 26.458 -8.623 -11.309 1.00 90.75 109 ALA A N 1
ATOM 807 C CA . ALA A 1 109 ? 26.284 -8.223 -9.912 1.00 90.75 109 ALA A CA 1
ATOM 808 C C . ALA A 1 109 ? 25.129 -7.218 -9.768 1.00 90.75 109 ALA A C 1
ATOM 810 O O . ALA A 1 109 ? 24.294 -7.340 -8.868 1.00 90.75 109 ALA A O 1
ATOM 811 N N . GLU A 1 110 ? 25.054 -6.282 -10.709 1.00 89.50 110 GLU A N 1
ATOM 812 C CA . GLU A 1 110 ? 24.045 -5.239 -10.845 1.00 89.50 110 GLU A CA 1
ATOM 813 C C . GLU A 1 110 ? 22.666 -5.860 -11.097 1.00 89.50 110 GLU A C 1
ATOM 815 O O . GLU A 1 110 ? 21.699 -5.544 -10.401 1.00 89.50 110 GLU A O 1
ATOM 820 N N . GLY A 1 111 ? 22.578 -6.828 -12.016 1.00 88.94 111 GLY A N 1
ATOM 821 C CA . GLY A 1 111 ? 21.338 -7.541 -12.312 1.00 88.94 111 GLY A CA 1
ATOM 822 C C . GLY A 1 111 ? 20.839 -8.360 -11.119 1.00 88.94 111 GLY A C 1
ATOM 823 O O . GLY A 1 111 ? 19.669 -8.257 -10.744 1.00 88.94 111 GLY A O 1
ATOM 824 N N . LYS A 1 112 ? 21.728 -9.068 -10.406 1.00 90.06 112 LYS A N 1
ATOM 825 C CA . LYS A 1 112 ? 21.380 -9.731 -9.131 1.00 90.06 112 LYS A CA 1
ATOM 826 C C . LYS A 1 112 ? 20.862 -8.745 -8.085 1.00 90.06 112 LYS A C 1
ATOM 828 O O . LYS A 1 112 ? 19.971 -9.096 -7.307 1.00 90.06 112 LYS A O 1
ATOM 833 N N . GLN A 1 113 ? 21.407 -7.530 -8.035 1.00 88.06 113 GLN A N 1
ATOM 834 C CA . GLN A 1 113 ? 20.924 -6.487 -7.134 1.00 88.06 113 GLN A CA 1
ATOM 835 C C . GLN A 1 113 ? 19.521 -6.016 -7.528 1.00 88.06 113 GLN A C 1
ATOM 837 O O . GLN A 1 113 ? 18.663 -5.916 -6.650 1.00 88.06 113 GLN A O 1
ATOM 842 N N . ALA A 1 114 ? 19.261 -5.789 -8.817 1.00 85.94 114 ALA A N 1
ATOM 843 C CA . ALA A 1 114 ? 17.940 -5.406 -9.312 1.00 85.94 114 ALA A CA 1
ATOM 844 C C . ALA A 1 114 ? 16.885 -6.491 -9.084 1.00 85.94 114 ALA A C 1
ATOM 846 O O . ALA A 1 114 ? 15.797 -6.188 -8.601 1.00 85.94 114 ALA A O 1
ATOM 847 N N . VAL A 1 115 ? 17.221 -7.766 -9.300 1.00 86.31 115 VAL A N 1
ATOM 848 C CA . VAL A 1 115 ? 16.305 -8.888 -9.030 1.00 86.31 115 VAL A CA 1
ATOM 849 C C . VAL A 1 115 ? 15.873 -8.926 -7.559 1.00 86.31 115 VAL A C 1
ATOM 851 O O . VAL A 1 115 ? 14.714 -9.196 -7.263 1.00 86.31 115 VAL A O 1
ATOM 854 N N . ARG A 1 116 ? 16.752 -8.567 -6.612 1.00 86.75 116 ARG A N 1
ATOM 855 C CA . ARG A 1 116 ? 16.385 -8.450 -5.183 1.00 86.75 116 ARG A CA 1
ATOM 856 C C . ARG A 1 116 ? 15.421 -7.294 -4.890 1.00 86.75 116 ARG A C 1
ATOM 858 O O . ARG A 1 116 ? 14.807 -7.272 -3.821 1.00 86.75 116 ARG A O 1
ATOM 865 N N . GLN A 1 117 ? 15.318 -6.320 -5.793 1.00 82.38 117 GLN A N 1
ATOM 866 C CA . GLN A 1 117 ? 14.400 -5.185 -5.687 1.00 82.38 117 GLN A CA 1
ATOM 867 C C . GLN A 1 117 ? 13.036 -5.458 -6.332 1.00 82.38 117 GLN A C 1
ATOM 869 O O . GLN A 1 117 ? 12.118 -4.672 -6.093 1.00 82.38 117 GLN A O 1
ATOM 874 N N . LEU A 1 118 ? 12.867 -6.567 -7.068 1.00 84.06 118 LEU A N 1
ATOM 875 C CA . LEU A 1 118 ? 11.597 -7.002 -7.663 1.00 84.06 118 LEU A CA 1
ATOM 876 C C . LEU A 1 118 ? 10.607 -7.452 -6.575 1.00 84.06 118 LEU A C 1
ATOM 878 O O . LEU A 1 118 ? 10.409 -8.635 -6.313 1.00 84.06 118 LEU A O 1
ATOM 882 N N . ARG A 1 119 ? 10.015 -6.480 -5.881 1.00 82.75 119 ARG A N 1
ATOM 883 C CA . ARG A 1 119 ? 9.027 -6.691 -4.820 1.00 82.75 119 ARG A CA 1
ATOM 884 C C . ARG A 1 119 ? 7.622 -6.494 -5.362 1.00 82.75 119 ARG A C 1
ATOM 886 O O . ARG A 1 119 ? 7.396 -5.597 -6.174 1.00 82.75 119 ARG A O 1
ATOM 893 N N . ALA A 1 120 ? 6.685 -7.278 -4.831 1.00 83.44 120 ALA A N 1
ATOM 894 C CA . ALA A 1 120 ? 5.267 -7.125 -5.120 1.00 83.44 120 ALA A CA 1
ATOM 895 C C . ALA A 1 120 ? 4.825 -5.662 -4.950 1.00 83.44 120 ALA A C 1
ATOM 897 O O . ALA A 1 120 ? 5.203 -4.993 -3.984 1.00 83.44 120 ALA A O 1
ATOM 898 N N . GLY A 1 121 ? 4.054 -5.168 -5.915 1.00 78.19 121 GLY A N 1
ATOM 899 C CA . GLY A 1 121 ? 3.549 -3.799 -5.944 1.00 78.19 121 GLY A CA 1
ATOM 900 C C . GLY A 1 121 ? 4.427 -2.776 -6.669 1.00 78.19 121 GLY A C 1
ATOM 901 O O . GLY A 1 121 ? 3.933 -1.685 -6.940 1.00 78.19 121 GLY A O 1
ATOM 902 N N . ARG A 1 122 ? 5.685 -3.097 -7.008 1.00 82.25 122 ARG A N 1
ATOM 903 C CA . ARG A 1 122 ? 6.507 -2.254 -7.898 1.00 82.25 122 ARG A CA 1
ATOM 904 C C . ARG A 1 122 ? 6.165 -2.522 -9.361 1.00 82.25 122 ARG A C 1
ATOM 906 O O . ARG A 1 122 ? 5.709 -3.616 -9.682 1.00 82.25 122 ARG A O 1
ATOM 913 N N . SER A 1 123 ? 6.445 -1.557 -10.227 1.00 85.88 123 SER A N 1
ATOM 914 C CA . SER A 1 123 ? 6.289 -1.700 -11.678 1.00 85.88 123 SER A CA 1
ATOM 915 C C . SER A 1 123 ? 7.646 -1.844 -12.366 1.00 85.88 123 SER A C 1
ATOM 917 O O . SER A 1 123 ? 8.644 -1.304 -11.885 1.00 85.88 123 SER A O 1
ATOM 919 N N . VAL A 1 124 ? 7.674 -2.569 -13.480 1.00 90.31 124 VAL A N 1
ATOM 920 C CA . VAL A 1 124 ? 8.804 -2.653 -14.417 1.00 90.31 124 VAL A CA 1
ATOM 921 C C . VAL A 1 124 ? 8.318 -2.307 -15.816 1.00 90.31 124 VAL A C 1
ATOM 923 O O . VAL A 1 124 ? 7.140 -2.503 -16.124 1.00 90.31 124 VAL A O 1
ATOM 926 N N . THR A 1 125 ? 9.227 -1.825 -16.655 1.00 90.81 125 THR A N 1
ATOM 927 C CA . THR A 1 125 ? 8.917 -1.459 -18.040 1.00 90.81 125 THR A CA 1
ATOM 928 C C . THR A 1 125 ? 9.891 -2.152 -18.978 1.00 90.81 125 THR A C 1
ATOM 930 O O . THR A 1 125 ? 11.080 -2.256 -18.678 1.00 90.81 125 THR A O 1
ATOM 933 N N . ALA A 1 126 ? 9.385 -2.635 -20.106 1.00 93.62 126 ALA A N 1
ATOM 934 C CA . ALA A 1 126 ? 10.179 -3.213 -21.174 1.00 93.62 126 ALA A CA 1
ATOM 935 C C . ALA A 1 126 ? 9.810 -2.583 -22.512 1.00 93.62 126 ALA A C 1
ATOM 937 O O . ALA A 1 126 ? 8.638 -2.346 -22.794 1.00 93.62 126 ALA A O 1
ATOM 938 N N . ILE A 1 127 ? 10.820 -2.371 -23.342 1.00 93.44 127 ILE A N 1
ATOM 939 C CA . ILE A 1 127 ? 10.688 -2.099 -24.763 1.00 93.44 127 ILE A CA 1
ATOM 940 C C . ILE A 1 127 ? 11.140 -3.374 -25.469 1.00 93.44 127 ILE A C 1
ATOM 942 O O . ILE A 1 127 ? 12.298 -3.783 -25.340 1.00 93.44 127 ILE A O 1
ATOM 946 N N . VAL A 1 128 ? 10.211 -4.026 -26.159 1.00 94.31 128 VAL A N 1
ATOM 947 C CA . VAL A 1 128 ? 10.390 -5.363 -26.727 1.00 94.31 128 VAL A CA 1
ATOM 948 C C . VAL A 1 128 ? 10.194 -5.288 -28.229 1.00 94.31 128 VAL A C 1
ATOM 950 O O . VAL A 1 128 ? 9.163 -4.819 -28.710 1.00 94.31 128 VAL A O 1
ATOM 953 N N . SER A 1 129 ? 11.195 -5.739 -28.968 1.00 92.44 129 SER A N 1
ATOM 954 C CA . SER A 1 129 ? 11.138 -5.820 -30.420 1.00 92.44 129 SER A CA 1
ATOM 955 C C . SER A 1 129 ? 10.095 -6.857 -30.869 1.00 92.44 129 SER A C 1
ATOM 957 O O . SER A 1 129 ? 9.763 -7.773 -30.112 1.00 92.44 129 SER A O 1
ATOM 959 N N . PRO A 1 130 ? 9.576 -6.765 -32.103 1.00 89.44 130 PRO A N 1
ATOM 960 C CA . PRO A 1 130 ? 8.579 -7.706 -32.629 1.00 89.44 130 PRO A CA 1
ATOM 961 C C . PRO A 1 130 ? 9.011 -9.183 -32.620 1.00 89.44 130 PRO A C 1
ATOM 963 O O . PRO A 1 130 ? 8.165 -10.073 -32.620 1.00 89.44 130 PRO A O 1
ATOM 966 N N . ASP A 1 131 ? 10.318 -9.452 -32.595 1.00 90.00 131 ASP A N 1
ATOM 967 C CA . ASP A 1 131 ? 10.907 -10.790 -32.483 1.00 90.00 131 ASP A CA 1
ATOM 968 C C . ASP A 1 131 ? 10.960 -11.328 -31.038 1.00 90.00 131 ASP A C 1
ATOM 970 O O . ASP A 1 131 ? 11.490 -12.413 -30.808 1.00 90.00 131 ASP A O 1
ATOM 974 N N . GLY A 1 132 ? 10.424 -10.581 -30.066 1.00 91.19 132 GLY A N 1
ATOM 975 C CA . GLY A 1 132 ? 10.421 -10.929 -28.645 1.00 91.19 132 GLY A CA 1
ATOM 976 C C . GLY A 1 132 ? 11.710 -10.559 -27.910 1.00 91.19 132 GLY A C 1
ATOM 977 O O . GLY A 1 132 ? 11.804 -10.786 -26.701 1.00 91.19 132 GLY A O 1
ATOM 978 N N . ARG A 1 133 ? 12.706 -9.975 -28.590 1.00 94.06 133 ARG A N 1
ATOM 979 C CA . ARG A 1 133 ? 13.963 -9.573 -27.948 1.00 94.06 133 ARG A CA 1
ATOM 980 C C . ARG A 1 133 ? 13.827 -8.262 -27.197 1.00 94.06 133 ARG A C 1
ATOM 982 O O . ARG A 1 133 ? 13.067 -7.374 -27.577 1.00 94.06 133 ARG A O 1
ATOM 989 N N . ILE A 1 134 ? 14.618 -8.113 -26.139 1.00 94.56 134 ILE A N 1
ATOM 990 C CA . ILE A 1 134 ? 14.647 -6.862 -25.382 1.00 94.56 134 ILE A CA 1
ATOM 991 C C . ILE A 1 134 ? 15.423 -5.815 -26.177 1.00 94.56 134 ILE A C 1
ATOM 993 O O . ILE A 1 134 ? 16.590 -6.030 -26.507 1.00 94.56 134 ILE A O 1
ATOM 997 N N . ALA A 1 135 ? 14.800 -4.662 -26.404 1.00 92.88 135 ALA A N 1
ATOM 998 C CA . ALA A 1 135 ? 15.505 -3.430 -26.737 1.00 92.88 135 ALA A CA 1
ATOM 999 C C . ALA A 1 135 ? 15.920 -2.695 -25.452 1.00 92.88 135 ALA A C 1
ATOM 1001 O O . ALA A 1 135 ? 17.076 -2.295 -25.312 1.00 92.88 135 ALA A O 1
ATOM 1002 N N . SER A 1 136 ? 15.004 -2.587 -24.481 1.00 92.81 136 SER A N 1
ATOM 1003 C CA . SER A 1 136 ? 15.281 -2.031 -23.151 1.00 92.81 136 SER A CA 1
ATOM 1004 C C . SER A 1 136 ? 14.441 -2.699 -22.058 1.00 92.81 136 SER A C 1
ATOM 1006 O O . SER A 1 136 ? 13.290 -3.061 -22.289 1.00 92.81 136 SER A O 1
ATOM 1008 N N . PHE A 1 137 ? 14.996 -2.875 -20.860 1.00 93.31 137 PHE A N 1
ATOM 1009 C CA . PHE A 1 137 ? 14.281 -3.341 -19.673 1.00 93.31 137 PHE A CA 1
ATOM 1010 C C . PHE A 1 137 ? 14.717 -2.550 -18.443 1.00 93.31 137 PHE A C 1
ATOM 1012 O O . PHE A 1 137 ? 15.8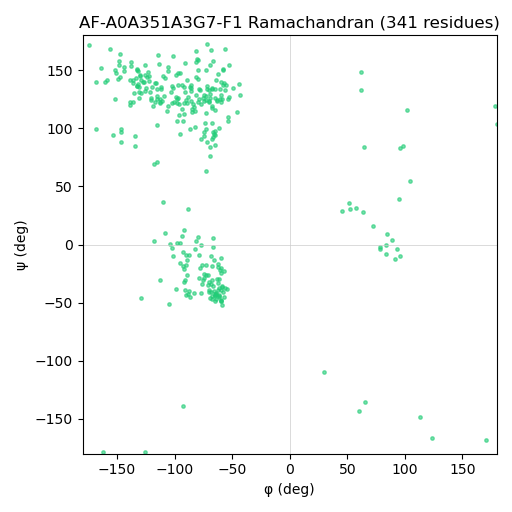85 -2.589 -18.049 1.00 93.31 137 PHE A O 1
ATOM 1019 N N . SER A 1 138 ? 13.761 -1.872 -17.816 1.00 90.62 138 SER A N 1
ATOM 1020 C CA . SER A 1 138 ? 13.989 -0.943 -16.712 1.00 90.62 138 SER A CA 1
ATOM 1021 C C . SER A 1 138 ? 13.410 -1.474 -15.406 1.00 90.62 138 SER A C 1
ATOM 1023 O O . SER A 1 138 ? 12.215 -1.770 -15.295 1.00 90.62 138 SER A O 1
ATOM 1025 N N . VAL A 1 139 ? 14.267 -1.552 -14.384 1.00 89.44 139 VAL A N 1
ATOM 1026 C CA . VAL A 1 139 ? 13.907 -1.963 -13.024 1.00 89.44 139 VAL A CA 1
ATOM 1027 C C . VAL A 1 139 ? 14.191 -0.823 -12.049 1.00 89.44 139 VAL A C 1
ATOM 1029 O O . VAL A 1 139 ? 15.352 -0.446 -11.871 1.00 89.44 139 VAL A O 1
ATOM 1032 N N . PRO A 1 140 ? 13.179 -0.294 -11.344 1.00 82.12 140 PRO A N 1
ATOM 1033 C CA . PRO A 1 140 ? 13.406 0.780 -10.393 1.00 82.12 140 PRO A CA 1
ATOM 1034 C C . PRO A 1 140 ? 14.144 0.258 -9.148 1.00 82.12 140 PRO A C 1
ATOM 1036 O O . PRO A 1 140 ? 13.778 -0.754 -8.543 1.00 82.12 140 PRO A O 1
ATOM 1039 N N . MET A 1 141 ? 15.166 0.998 -8.729 1.00 82.31 141 MET A N 1
ATOM 1040 C CA . MET A 1 141 ? 16.087 0.676 -7.642 1.00 82.31 141 MET A CA 1
ATOM 1041 C C . MET A 1 141 ? 15.782 1.532 -6.410 1.00 82.31 141 MET A C 1
ATOM 1043 O O . MET A 1 141 ? 15.862 2.758 -6.430 1.00 82.31 141 MET A O 1
ATOM 1047 N N . GLY A 1 142 ? 15.431 0.884 -5.294 1.00 73.50 142 GLY A N 1
ATOM 1048 C CA . GLY A 1 142 ? 15.159 1.592 -4.038 1.00 73.50 142 GLY A CA 1
ATOM 1049 C C . GLY A 1 142 ? 14.009 2.602 -4.158 1.00 73.50 142 GLY A C 1
ATOM 1050 O O . GLY A 1 142 ? 13.021 2.322 -4.835 1.00 73.50 142 GLY A O 1
ATOM 1051 N N . ASN A 1 143 ? 14.129 3.747 -3.478 1.00 66.69 143 ASN A N 1
ATOM 1052 C CA . ASN A 1 143 ? 13.130 4.829 -3.462 1.00 66.69 143 ASN A CA 1
ATOM 1053 C C . ASN A 1 143 ? 13.666 6.160 -4.028 1.00 66.69 143 ASN A C 1
ATOM 1055 O O . ASN A 1 143 ? 12.952 7.157 -3.976 1.00 66.69 143 ASN A O 1
ATOM 1059 N N . SER A 1 144 ? 14.911 6.186 -4.516 1.00 64.38 144 SER A N 1
ATOM 1060 C CA . SER A 1 144 ? 15.628 7.392 -4.962 1.00 64.38 144 SER A CA 1
ATOM 1061 C C . SER A 1 144 ? 15.280 7.838 -6.384 1.00 64.38 144 SER A C 1
ATOM 1063 O O . SER A 1 144 ? 15.802 8.852 -6.830 1.00 64.38 144 SER A O 1
ATOM 1065 N N . GLY A 1 145 ? 14.447 7.075 -7.097 1.00 67.75 145 GLY A N 1
ATOM 1066 C CA . GLY A 1 145 ? 14.208 7.276 -8.529 1.00 67.75 145 GLY A CA 1
ATOM 1067 C C . GLY A 1 145 ? 15.381 6.852 -9.406 1.00 67.75 145 GLY A C 1
ATOM 1068 O O . GLY A 1 145 ? 15.457 7.223 -10.564 1.00 67.75 145 GLY A O 1
ATOM 1069 N N . THR A 1 146 ? 16.314 6.073 -8.864 1.00 80.94 146 THR A N 1
ATOM 1070 C CA . THR A 1 146 ? 17.329 5.390 -9.666 1.00 80.94 146 THR A CA 1
ATOM 1071 C C . THR A 1 146 ? 16.695 4.149 -10.285 1.00 80.94 146 THR A C 1
ATOM 1073 O O . THR A 1 146 ? 15.911 3.471 -9.623 1.00 80.94 146 THR A O 1
ATOM 1076 N N . GLN A 1 147 ? 17.049 3.817 -11.518 1.00 86.56 147 GLN A N 1
ATOM 1077 C CA . GLN A 1 147 ? 16.647 2.591 -12.194 1.00 86.56 147 GLN A CA 1
ATOM 1078 C C . GLN A 1 147 ? 17.866 1.891 -12.791 1.00 86.56 147 GLN A C 1
ATOM 1080 O O . GLN A 1 147 ? 18.813 2.535 -13.240 1.00 86.56 147 GLN A O 1
ATOM 1085 N N . LEU A 1 148 ? 17.850 0.562 -12.777 1.00 90.25 148 LEU A N 1
ATOM 1086 C CA . LEU A 1 148 ? 18.776 -0.235 -13.565 1.00 90.25 148 LEU A CA 1
ATOM 1087 C C . LEU A 1 148 ? 18.122 -0.487 -14.919 1.00 90.25 148 LEU A C 1
ATOM 1089 O O . LEU A 1 148 ? 17.016 -1.024 -14.969 1.00 90.25 148 LEU A O 1
ATOM 1093 N N . VAL A 1 149 ? 18.810 -0.112 -15.990 1.00 91.75 149 VAL A N 1
ATOM 1094 C CA . VAL A 1 149 ? 18.351 -0.305 -17.362 1.00 91.75 149 VAL A CA 1
ATOM 1095 C C . VAL A 1 149 ? 19.268 -1.320 -18.035 1.00 91.75 149 VAL A C 1
ATOM 1097 O O . VAL A 1 149 ? 20.486 -1.135 -18.074 1.00 91.75 149 VAL A O 1
ATOM 1100 N N . LEU A 1 150 ? 18.683 -2.406 -18.532 1.00 93.81 150 LEU A N 1
ATOM 1101 C CA . LEU A 1 150 ? 19.314 -3.310 -19.486 1.00 93.81 150 LEU A CA 1
ATOM 1102 C C . LEU A 1 150 ? 18.952 -2.835 -20.887 1.00 93.81 150 LEU A C 1
ATOM 1104 O O . LEU A 1 150 ? 17.774 -2.802 -21.215 1.00 93.81 150 LEU A O 1
ATOM 1108 N N . GLU A 1 151 ? 19.941 -2.527 -21.715 1.00 94.00 151 GLU A N 1
ATOM 1109 C CA . GLU A 1 151 ? 19.719 -2.128 -23.105 1.00 94.00 151 GLU A CA 1
ATOM 1110 C C . GLU A 1 151 ? 20.493 -3.021 -24.055 1.00 94.00 151 GLU A C 1
ATOM 1112 O O . GLU A 1 151 ? 21.620 -3.438 -23.771 1.00 94.00 151 GLU A O 1
ATOM 1117 N N . ARG A 1 152 ? 19.885 -3.287 -25.208 1.00 92.56 152 ARG A N 1
ATOM 1118 C CA . ARG A 1 152 ? 20.538 -3.956 -26.326 1.00 92.56 152 ARG A CA 1
ATOM 1119 C C . ARG A 1 152 ? 21.018 -2.902 -27.319 1.00 92.56 152 ARG A C 1
ATOM 1121 O O . ARG A 1 152 ? 20.228 -2.110 -27.820 1.00 92.56 152 ARG A O 1
ATOM 1128 N N . ASN A 1 153 ? 22.318 -2.899 -27.592 1.00 88.62 153 ASN A N 1
ATOM 1129 C CA . ASN A 1 153 ? 22.974 -2.024 -28.561 1.00 88.62 153 ASN A CA 1
ATOM 1130 C C . ASN A 1 153 ? 23.790 -2.849 -29.575 1.00 88.62 153 ASN A C 1
ATOM 1132 O O . ASN A 1 153 ? 23.835 -4.078 -29.498 1.00 88.62 153 ASN A O 1
ATOM 1136 N N . ASP A 1 154 ? 24.472 -2.174 -30.503 1.00 84.00 154 ASP A N 1
ATOM 1137 C CA . ASP A 1 154 ? 25.281 -2.817 -31.553 1.00 84.00 154 ASP A CA 1
ATOM 1138 C C . ASP A 1 154 ? 26.426 -3.701 -31.012 1.00 84.00 154 ASP A C 1
ATOM 1140 O O . ASP A 1 154 ? 26.937 -4.565 -31.723 1.00 84.00 154 ASP A O 1
ATOM 1144 N N . GLN A 1 155 ? 26.846 -3.500 -29.757 1.00 83.38 155 GLN A N 1
ATOM 1145 C CA . GLN A 1 155 ? 27.899 -4.268 -29.081 1.00 83.38 155 GLN A CA 1
ATOM 1146 C C . GLN A 1 155 ? 27.354 -5.391 -28.181 1.00 83.38 155 GLN A C 1
ATOM 1148 O O . GLN A 1 155 ? 28.141 -6.108 -27.560 1.00 83.38 155 GLN A O 1
ATOM 1153 N N . GLY A 1 156 ? 26.031 -5.568 -28.119 1.00 89.69 156 GLY A N 1
ATOM 1154 C CA . GLY A 1 156 ? 25.358 -6.570 -27.298 1.00 89.69 156 GLY A CA 1
ATOM 1155 C C . GLY A 1 156 ? 24.530 -5.951 -26.173 1.00 89.69 156 GLY A C 1
ATOM 1156 O O . GLY A 1 156 ? 23.953 -4.875 -26.314 1.00 89.69 156 GLY A O 1
ATOM 1157 N N . LEU A 1 157 ? 24.423 -6.667 -25.056 1.00 93.44 157 LEU A N 1
ATOM 1158 C CA . LEU A 1 157 ? 23.656 -6.235 -23.891 1.00 93.44 157 LEU A CA 1
ATOM 1159 C C . LEU A 1 157 ? 24.533 -5.455 -22.914 1.00 93.44 157 LEU A C 1
ATOM 1161 O O . LEU A 1 157 ? 25.608 -5.916 -22.526 1.00 93.44 157 LEU A O 1
ATOM 1165 N N . ALA A 1 158 ? 24.043 -4.298 -22.483 1.00 92.56 158 ALA A N 1
ATOM 1166 C CA . ALA A 1 158 ? 24.698 -3.456 -21.499 1.00 92.56 158 ALA A CA 1
ATOM 1167 C C . ALA A 1 158 ? 23.745 -3.134 -20.347 1.00 92.56 158 ALA A C 1
ATOM 1169 O O . ALA A 1 158 ? 22.565 -2.851 -20.548 1.00 92.56 158 ALA A O 1
ATOM 1170 N N . LEU A 1 159 ? 24.282 -3.147 -19.129 1.00 92.50 159 LEU A N 1
ATOM 1171 C CA . LEU A 1 159 ? 23.590 -2.687 -17.932 1.00 92.50 159 LEU A CA 1
ATOM 1172 C C . LEU A 1 159 ? 24.117 -1.315 -17.543 1.00 92.50 159 LEU A C 1
ATOM 1174 O O . LEU A 1 159 ? 25.327 -1.116 -17.433 1.00 92.50 159 LEU A O 1
ATOM 1178 N N . ARG A 1 160 ? 23.205 -0.383 -17.290 1.00 89.88 160 ARG A N 1
ATOM 1179 C CA . ARG A 1 160 ? 23.541 0.941 -16.775 1.00 89.88 160 ARG A CA 1
ATOM 1180 C C . ARG A 1 160 ? 22.586 1.343 -15.669 1.00 89.88 160 ARG A C 1
ATOM 1182 O O . ARG A 1 160 ? 21.386 1.090 -15.739 1.00 89.88 160 ARG A O 1
ATOM 1189 N N . GLU A 1 161 ? 23.121 2.004 -14.654 1.00 87.88 161 GLU A N 1
ATOM 1190 C CA . GLU A 1 161 ? 22.283 2.755 -13.732 1.00 87.88 161 GLU A CA 1
ATOM 1191 C C . GLU A 1 161 ? 21.920 4.080 -14.396 1.00 87.88 161 GLU A C 1
ATOM 1193 O O . GLU A 1 161 ? 22.784 4.833 -14.846 1.00 87.88 161 GLU A O 1
ATOM 1198 N N . SER A 1 162 ? 20.626 4.352 -14.476 1.00 80.25 162 SER A N 1
ATOM 1199 C CA . SER A 1 162 ? 20.107 5.649 -14.871 1.00 80.25 162 SER A CA 1
ATOM 1200 C C . SER A 1 162 ? 19.438 6.264 -13.659 1.00 80.25 162 SER A C 1
ATOM 1202 O O . SER A 1 162 ? 18.648 5.613 -12.974 1.00 80.25 162 SER A O 1
ATOM 1204 N N . SER A 1 163 ? 19.692 7.541 -13.407 1.00 72.25 163 SER A N 1
ATOM 1205 C CA . SER A 1 163 ? 18.677 8.323 -12.713 1.00 72.25 163 SER A CA 1
ATOM 1206 C C . SER A 1 163 ? 17.466 8.345 -13.640 1.00 72.25 163 SER A C 1
ATOM 1208 O O . SER A 1 163 ? 17.612 8.661 -14.823 1.00 72.25 163 SER A O 1
ATOM 1210 N N . GLY A 1 164 ? 16.322 7.900 -13.136 1.00 62.47 164 GLY A N 1
ATOM 1211 C CA . GLY A 1 164 ? 15.048 8.029 -13.819 1.00 62.47 164 GLY A CA 1
ATOM 1212 C C . GLY A 1 164 ? 14.799 9.471 -14.232 1.00 62.47 164 GLY A C 1
ATOM 1213 O O . GLY A 1 164 ? 15.347 10.403 -13.625 1.00 62.47 164 GLY A O 1
ATOM 1214 N N . GLU A 1 165 ? 13.992 9.667 -15.270 1.00 62.12 165 GLU A N 1
ATOM 1215 C CA . GLU A 1 165 ? 13.496 11.001 -15.593 1.00 62.12 165 GLU A CA 1
ATOM 1216 C C . GLU A 1 165 ? 12.758 11.618 -14.392 1.00 62.12 165 GLU A C 1
ATOM 1218 O O . GLU A 1 165 ? 12.473 10.968 -13.382 1.00 62.12 165 GLU A O 1
ATOM 1223 N N . THR A 1 166 ? 12.470 12.919 -14.479 1.00 65.25 166 THR A N 1
ATOM 1224 C CA . THR A 1 166 ? 11.851 13.672 -13.382 1.00 65.25 166 THR A CA 1
ATOM 1225 C C . THR A 1 166 ? 10.572 12.980 -12.920 1.00 65.25 166 THR A C 1
ATOM 1227 O O . THR A 1 166 ? 9.559 12.992 -13.616 1.00 65.25 166 THR A O 1
ATOM 1230 N N . GLN A 1 167 ? 10.614 12.410 -11.717 1.00 77.38 167 GLN A N 1
ATOM 1231 C CA . GLN A 1 167 ? 9.440 11.817 -11.101 1.00 77.38 167 GLN A CA 1
ATOM 1232 C C . GLN A 1 167 ? 8.388 12.896 -10.865 1.00 77.38 167 GLN A C 1
ATOM 1234 O O . GLN A 1 167 ? 8.642 13.898 -10.191 1.00 77.38 167 GLN A O 1
ATOM 1239 N N . VAL A 1 168 ? 7.193 12.677 -11.403 1.00 81.56 168 VAL A N 1
ATOM 1240 C CA . VAL A 1 168 ? 6.063 13.582 -11.222 1.00 81.56 168 VAL A CA 1
ATOM 1241 C C . VAL A 1 168 ? 5.126 12.981 -10.190 1.00 81.56 168 VAL A C 1
ATOM 1243 O O . VAL A 1 168 ? 4.601 11.881 -10.358 1.00 81.56 168 VAL A O 1
ATOM 1246 N N . THR A 1 169 ? 4.888 13.717 -9.109 1.00 86.19 169 THR A N 1
ATOM 1247 C CA . THR A 1 169 ? 3.838 13.367 -8.154 1.00 86.19 169 THR A CA 1
ATOM 1248 C C . THR A 1 169 ? 2.504 13.872 -8.686 1.00 86.19 169 THR A C 1
ATOM 1250 O O . THR A 1 169 ? 2.280 15.078 -8.783 1.00 86.19 169 THR A O 1
ATOM 1253 N N . MET A 1 170 ? 1.608 12.947 -9.003 1.00 90.38 170 MET A N 1
ATOM 1254 C CA . MET A 1 170 ? 0.226 13.225 -9.371 1.00 90.38 170 MET A CA 1
ATOM 1255 C C . MET A 1 170 ? -0.711 12.849 -8.228 1.00 90.38 170 MET A C 1
ATOM 1257 O O . MET A 1 170 ? -0.412 11.983 -7.410 1.00 90.38 170 MET A O 1
ATOM 1261 N N . THR A 1 171 ? -1.857 13.516 -8.156 1.00 93.69 171 THR A N 1
ATOM 1262 C CA . THR A 1 171 ? -2.911 13.158 -7.205 1.00 93.69 171 THR A CA 1
ATOM 1263 C C . THR A 1 171 ? -3.936 12.288 -7.909 1.00 93.69 171 THR A C 1
ATOM 1265 O O . THR A 1 171 ? -4.483 12.685 -8.934 1.00 93.69 171 THR A O 1
ATOM 1268 N N . GLU A 1 172 ? -4.222 11.124 -7.339 1.00 94.62 172 GLU A N 1
ATOM 1269 C CA . GLU A 1 172 ? -5.255 10.222 -7.827 1.00 94.62 172 GLU A CA 1
ATOM 1270 C C . GLU A 1 172 ? -6.404 10.096 -6.848 1.00 94.62 172 GLU A C 1
ATOM 1272 O O . GLU A 1 172 ? -6.230 10.238 -5.639 1.00 94.62 172 GLU A O 1
ATOM 1277 N N . MET A 1 173 ? -7.572 9.748 -7.385 1.00 96.38 173 MET A N 1
ATOM 1278 C CA . MET A 1 173 ? -8.743 9.390 -6.604 1.00 96.38 173 MET A CA 1
ATOM 1279 C C . MET A 1 173 ? -9.211 7.982 -6.969 1.00 96.38 173 MET A C 1
ATOM 1281 O O . MET A 1 173 ? -9.221 7.595 -8.141 1.00 96.38 173 MET A O 1
ATOM 1285 N N . ARG A 1 174 ? -9.628 7.221 -5.959 1.00 97.62 174 ARG A N 1
ATOM 1286 C CA . ARG A 1 174 ? -10.408 5.990 -6.119 1.00 97.62 174 ARG A CA 1
ATOM 1287 C C . ARG A 1 174 ? -11.593 6.017 -5.168 1.00 97.62 174 ARG A C 1
ATOM 1289 O O . ARG A 1 174 ? -11.522 6.591 -4.081 1.00 97.62 174 ARG A O 1
ATOM 1296 N N . SER A 1 175 ? -12.673 5.372 -5.575 1.00 97.94 175 SER A N 1
ATOM 1297 C CA . SER A 1 175 ? -13.862 5.177 -4.757 1.00 97.94 175 SER A CA 1
ATOM 1298 C C . SER A 1 175 ? -14.300 3.728 -4.860 1.00 97.94 175 SER A C 1
ATOM 1300 O O . SER A 1 175 ? -14.161 3.110 -5.913 1.00 97.94 175 SER A O 1
ATOM 1302 N N . GLY A 1 176 ? -14.798 3.170 -3.762 1.00 97.00 176 GLY A N 1
ATOM 1303 C CA . GLY A 1 176 ? -15.198 1.771 -3.703 1.00 97.00 176 GLY A CA 1
ATOM 1304 C C . GLY A 1 176 ? -16.362 1.549 -2.753 1.00 97.00 176 GLY A C 1
ATOM 1305 O O . GLY A 1 176 ? -16.584 2.311 -1.812 1.00 97.00 176 GLY A O 1
ATOM 1306 N N . THR A 1 177 ? -17.120 0.487 -3.018 1.00 98.06 177 THR A N 1
ATOM 1307 C CA . THR A 1 177 ? -18.220 0.033 -2.161 1.00 98.06 177 THR A CA 1
ATOM 1308 C C . THR A 1 177 ? -17.880 -1.337 -1.599 1.00 98.06 177 THR A C 1
ATOM 1310 O O . THR A 1 177 ? -17.456 -2.236 -2.325 1.00 98.06 177 THR A O 1
ATOM 1313 N N . ILE A 1 178 ? -18.090 -1.512 -0.301 1.00 96.94 178 ILE A N 1
ATOM 1314 C CA . ILE A 1 178 ? -17.853 -2.770 0.380 1.00 96.94 178 ILE A CA 1
ATOM 1315 C C . ILE A 1 178 ? -18.883 -3.803 -0.063 1.00 96.94 178 ILE A C 1
ATOM 1317 O O . ILE A 1 178 ? -20.095 -3.615 0.075 1.00 96.94 178 ILE A O 1
ATOM 1321 N N . THR A 1 179 ? -18.379 -4.943 -0.526 1.00 93.62 179 THR A N 1
ATOM 1322 C CA . THR A 1 179 ? -19.174 -6.151 -0.766 1.00 93.62 179 THR A CA 1
ATOM 1323 C C . THR A 1 179 ? -18.931 -7.199 0.318 1.00 93.62 179 THR A C 1
ATOM 1325 O O . THR A 1 179 ? -19.895 -7.659 0.926 1.00 93.62 179 THR A O 1
ATOM 1328 N N . HIS A 1 180 ? -17.660 -7.525 0.589 1.00 87.56 180 HIS A N 1
ATOM 1329 C CA . HIS A 1 180 ? -17.252 -8.575 1.532 1.00 87.56 180 HIS A CA 1
ATOM 1330 C C . HIS A 1 180 ? -16.207 -8.107 2.554 1.00 87.56 180 HIS A C 1
ATOM 1332 O O . HIS A 1 180 ? -16.352 -8.377 3.741 1.00 87.56 180 HIS A O 1
ATOM 1338 N N . SER A 1 181 ? -15.159 -7.410 2.113 1.00 92.06 181 SER A N 1
ATOM 1339 C CA . SER A 1 181 ? -14.078 -6.911 2.968 1.00 92.06 181 SER A CA 1
ATOM 1340 C C . SER A 1 181 ?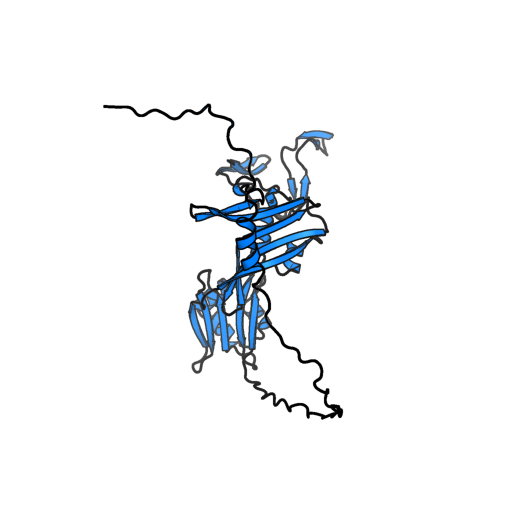 -13.527 -5.595 2.420 1.00 92.06 181 SER A C 1
ATOM 1342 O O . SER A 1 181 ? -13.771 -5.260 1.259 1.00 92.06 181 SER A O 1
ATOM 1344 N N . LEU A 1 182 ? -12.778 -4.855 3.247 1.00 92.44 182 LEU A N 1
ATOM 1345 C CA . LEU A 1 182 ? -12.096 -3.636 2.805 1.00 92.44 182 LEU A CA 1
ATOM 1346 C C . LEU A 1 182 ? -11.129 -3.935 1.657 1.00 92.44 182 LEU A C 1
ATOM 1348 O O . LEU A 1 182 ? -11.238 -3.321 0.605 1.00 92.44 182 LEU A O 1
ATOM 1352 N N . PHE A 1 183 ? -10.245 -4.916 1.842 1.00 91.50 183 PHE A N 1
ATOM 1353 C CA . PHE A 1 183 ? -9.196 -5.226 0.872 1.00 91.50 183 PHE A CA 1
ATOM 1354 C C . PHE A 1 183 ? -9.760 -5.757 -0.448 1.00 91.50 183 PHE A C 1
ATOM 1356 O O . PHE A 1 183 ? -9.375 -5.292 -1.511 1.00 91.50 183 PHE A O 1
ATOM 1363 N N . GLY A 1 184 ? -10.792 -6.608 -0.401 1.00 90.25 184 GLY A N 1
ATOM 1364 C CA . GLY A 1 184 ? -11.465 -7.041 -1.627 1.00 90.25 184 GLY A CA 1
ATOM 1365 C C . GLY A 1 184 ? -12.127 -5.883 -2.386 1.00 90.25 184 GLY A C 1
ATOM 1366 O O . GLY A 1 184 ? -12.170 -5.891 -3.613 1.00 90.25 184 GLY A O 1
ATOM 1367 N N . ALA A 1 185 ? -12.627 -4.866 -1.675 1.00 95.19 185 ALA A N 1
ATOM 1368 C CA . ALA A 1 185 ? -13.194 -3.675 -2.301 1.00 95.19 185 ALA A CA 1
ATOM 1369 C C . ALA A 1 185 ? -12.120 -2.715 -2.839 1.00 95.19 185 ALA A C 1
ATOM 1371 O O . ALA A 1 185 ? -12.352 -2.084 -3.866 1.00 95.19 185 ALA A O 1
ATOM 1372 N N . THR A 1 186 ? -10.962 -2.601 -2.180 1.00 94.56 186 THR A N 1
ATOM 1373 C CA . THR A 1 186 ? -9.830 -1.797 -2.668 1.00 94.56 186 THR A CA 1
ATOM 1374 C C . THR A 1 186 ? -9.172 -2.428 -3.892 1.00 94.56 186 THR A C 1
ATOM 1376 O O . THR A 1 186 ? -8.873 -1.712 -4.846 1.00 94.56 186 THR A O 1
ATOM 1379 N N . ASP A 1 187 ? -9.045 -3.755 -3.920 1.00 90.56 187 ASP A N 1
ATOM 1380 C CA . ASP A 1 187 ? -8.483 -4.495 -5.055 1.00 90.56 187 ASP A CA 1
ATOM 1381 C C . ASP A 1 187 ? -9.373 -4.359 -6.296 1.00 90.56 187 ASP A C 1
ATOM 1383 O O . ASP A 1 187 ? -8.887 -4.082 -7.391 1.00 90.56 187 ASP A O 1
ATOM 1387 N N . ALA A 1 188 ? -10.698 -4.454 -6.120 1.00 93.50 188 ALA A N 1
ATOM 1388 C CA . ALA A 1 188 ? -11.674 -4.321 -7.204 1.00 93.50 188 ALA A CA 1
ATOM 1389 C C . ALA A 1 188 ? -11.639 -2.953 -7.910 1.00 93.50 188 ALA A C 1
ATOM 1391 O O . ALA A 1 188 ? -12.100 -2.837 -9.043 1.00 93.50 188 ALA A O 1
ATOM 1392 N N . VAL A 1 189 ? -11.106 -1.921 -7.248 1.00 95.62 189 VAL A N 1
ATOM 1393 C CA . VAL A 1 189 ? -10.981 -0.561 -7.799 1.00 95.62 189 VAL A CA 1
ATOM 1394 C C . VAL A 1 189 ? -9.529 -0.200 -8.130 1.00 95.62 189 VAL A C 1
ATOM 1396 O O . VAL 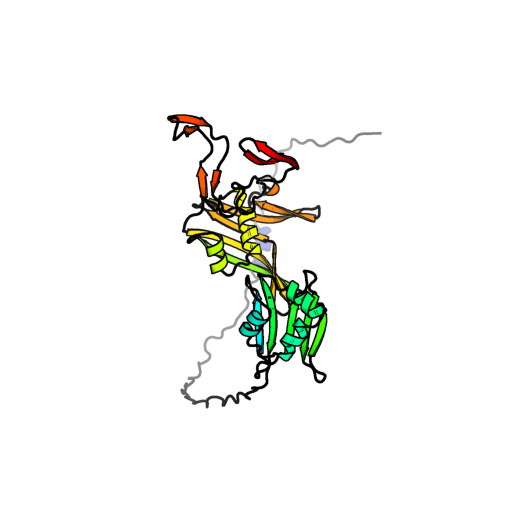A 1 189 ? -9.226 0.959 -8.420 1.00 95.62 189 VAL A O 1
ATOM 1399 N N . GLY A 1 190 ? -8.621 -1.182 -8.087 1.00 91.44 190 GLY A N 1
ATOM 1400 C CA . GLY A 1 190 ? -7.204 -1.005 -8.396 1.00 91.44 190 GLY A CA 1
ATOM 1401 C C . GLY A 1 190 ? -6.481 -0.061 -7.435 1.00 91.44 190 GLY A C 1
ATOM 1402 O O . GLY A 1 190 ? -5.530 0.609 -7.841 1.00 91.44 190 GLY A O 1
ATOM 1403 N N . LEU A 1 191 ? -6.943 0.051 -6.185 1.00 93.56 191 LEU A N 1
ATOM 1404 C CA . LEU A 1 191 ? -6.263 0.860 -5.181 1.00 93.56 191 LEU A CA 1
ATOM 1405 C C . LEU A 1 191 ? -4.977 0.140 -4.736 1.00 93.56 191 LEU A C 1
ATOM 1407 O O . LEU A 1 191 ? -5.053 -1.013 -4.317 1.00 93.56 191 LEU A O 1
ATOM 1411 N N . PRO A 1 192 ? -3.802 0.792 -4.767 1.00 89.25 192 PRO A N 1
ATOM 1412 C CA . PRO A 1 192 ? -2.559 0.156 -4.344 1.00 89.25 192 PRO A CA 1
ATOM 1413 C C . PRO A 1 192 ? -2.591 -0.317 -2.880 1.00 89.25 192 PRO A C 1
ATOM 1415 O O . PRO A 1 192 ? -3.049 0.405 -1.995 1.00 89.25 192 PRO A O 1
ATOM 1418 N N . ASP A 1 193 ? -2.027 -1.494 -2.607 1.00 84.00 193 ASP A N 1
ATOM 1419 C CA . ASP A 1 193 ? -2.064 -2.186 -1.308 1.00 84.00 193 ASP A CA 1
ATOM 1420 C C . ASP A 1 193 ? -1.547 -1.321 -0.146 1.00 84.00 193 ASP A C 1
ATOM 1422 O O . ASP A 1 193 ? -2.091 -1.324 0.962 1.00 84.00 193 ASP A O 1
ATOM 1426 N N . ASN A 1 194 ? -0.497 -0.531 -0.388 1.00 82.31 194 ASN A N 1
ATOM 1427 C CA . ASN A 1 194 ? 0.059 0.378 0.613 1.00 82.31 194 ASN A CA 1
ATOM 1428 C C . ASN A 1 194 ? -0.904 1.526 0.955 1.00 82.31 194 ASN A C 1
ATOM 1430 O O . ASN A 1 194 ? -0.895 2.017 2.084 1.00 82.31 194 ASN A O 1
ATOM 1434 N N . VAL A 1 195 ? -1.737 1.953 0.006 1.00 94.12 195 VAL A N 1
ATOM 1435 C CA . VAL A 1 195 ? -2.795 2.942 0.231 1.00 94.12 195 VAL A CA 1
ATOM 1436 C C . VAL A 1 195 ? -3.977 2.286 0.946 1.00 94.12 195 VAL A C 1
ATOM 1438 O O . VAL A 1 195 ? -4.476 2.855 1.913 1.00 94.12 195 VAL A O 1
ATOM 1441 N N . ALA A 1 196 ? -4.364 1.061 0.573 1.00 92.31 196 ALA A N 1
ATOM 1442 C CA . ALA A 1 196 ? -5.390 0.289 1.284 1.00 92.31 196 ALA A CA 1
ATOM 1443 C C . ALA A 1 196 ? -5.027 0.066 2.769 1.00 92.31 196 ALA A C 1
ATOM 1445 O O . ALA A 1 196 ? -5.854 0.243 3.664 1.00 92.31 196 ALA A O 1
ATOM 1446 N N . THR A 1 197 ? -3.754 -0.225 3.049 1.00 86.62 197 THR A N 1
ATOM 1447 C CA . THR A 1 197 ? -3.229 -0.418 4.411 1.00 86.62 197 THR A CA 1
ATOM 1448 C C . THR A 1 197 ? -3.226 0.887 5.216 1.00 86.62 197 THR A C 1
ATOM 1450 O O . THR A 1 197 ? -3.593 0.899 6.396 1.00 86.62 197 THR A O 1
ATOM 1453 N N . GLN A 1 198 ? -2.845 2.009 4.589 1.00 90.31 198 GLN A N 1
ATOM 1454 C CA . GLN A 1 198 ? -2.957 3.341 5.197 1.00 90.31 198 GLN A CA 1
ATOM 1455 C C . GLN A 1 198 ? -4.416 3.678 5.511 1.00 90.31 198 GLN A C 1
ATOM 1457 O O . GLN A 1 198 ? -4.704 4.135 6.613 1.00 90.31 198 GLN A O 1
ATOM 1462 N N . LEU A 1 199 ? -5.338 3.389 4.590 1.00 94.19 199 LEU A N 1
ATOM 1463 C CA . LEU A 1 199 ? -6.769 3.617 4.769 1.00 94.19 199 LEU A CA 1
ATOM 1464 C C . LEU A 1 199 ? -7.311 2.841 5.981 1.00 94.19 199 LEU A C 1
ATOM 1466 O O . LEU A 1 199 ? -7.948 3.433 6.852 1.00 94.19 199 LEU A O 1
ATOM 1470 N N . ALA A 1 200 ? -6.987 1.547 6.085 1.00 90.94 200 ALA A N 1
ATOM 1471 C CA . ALA A 1 200 ? -7.356 0.711 7.228 1.00 90.94 200 ALA A CA 1
ATOM 1472 C C . ALA A 1 200 ? -6.783 1.246 8.551 1.00 90.94 200 ALA A C 1
ATOM 1474 O O . ALA A 1 200 ? -7.448 1.230 9.584 1.00 90.94 200 ALA A O 1
ATOM 1475 N N . THR A 1 201 ? -5.549 1.751 8.518 1.00 86.19 201 THR A N 1
ATOM 1476 C CA . THR A 1 201 ? -4.881 2.304 9.702 1.00 86.19 201 THR A CA 1
ATOM 1477 C C . THR A 1 201 ? -5.532 3.613 10.151 1.00 86.19 201 THR A C 1
ATOM 1479 O O . THR A 1 201 ? -5.824 3.768 11.332 1.00 86.19 201 THR A O 1
ATOM 1482 N N . ILE A 1 202 ? -5.803 4.534 9.221 1.00 89.75 202 ILE A N 1
ATOM 1483 C CA . ILE A 1 202 ? -6.376 5.852 9.526 1.00 89.75 202 ILE A CA 1
ATOM 1484 C C . ILE A 1 202 ? -7.794 5.725 10.091 1.00 89.75 202 ILE A C 1
ATOM 1486 O O . ILE A 1 202 ? -8.132 6.381 11.073 1.00 89.75 202 ILE A O 1
ATOM 1490 N N . PHE A 1 203 ? -8.623 4.867 9.498 1.00 91.75 203 PHE A N 1
ATOM 1491 C CA . PHE A 1 203 ? -10.009 4.705 9.934 1.00 91.75 203 PHE A CA 1
ATOM 1492 C C . PHE A 1 203 ? -10.195 3.681 11.058 1.00 91.75 203 PHE A C 1
ATOM 1494 O O . PHE A 1 203 ? -11.270 3.632 11.655 1.00 91.75 203 PHE A O 1
ATOM 1501 N N . GLY A 1 204 ? -9.151 2.922 11.407 1.00 87.19 204 GLY A N 1
ATOM 1502 C CA . GLY A 1 204 ? -9.184 1.901 12.458 1.00 87.19 204 GLY A CA 1
ATOM 1503 C C . GLY A 1 204 ? -9.488 2.437 13.863 1.00 87.19 204 GLY A C 1
ATOM 1504 O O . GLY A 1 204 ? -9.861 1.668 14.749 1.00 87.19 204 GLY A O 1
ATOM 1505 N N . THR A 1 205 ? -9.358 3.750 14.086 1.00 82.19 205 THR A N 1
ATOM 1506 C CA . THR A 1 205 ? -9.792 4.421 15.324 1.00 82.19 205 THR A CA 1
ATOM 1507 C C . THR A 1 205 ? -11.317 4.486 15.446 1.00 82.19 205 THR A C 1
ATOM 1509 O O . THR A 1 205 ? -11.852 4.365 16.547 1.00 82.19 205 THR A O 1
ATOM 1512 N N . TRP A 1 206 ? -12.036 4.651 14.334 1.00 86.25 206 TRP A 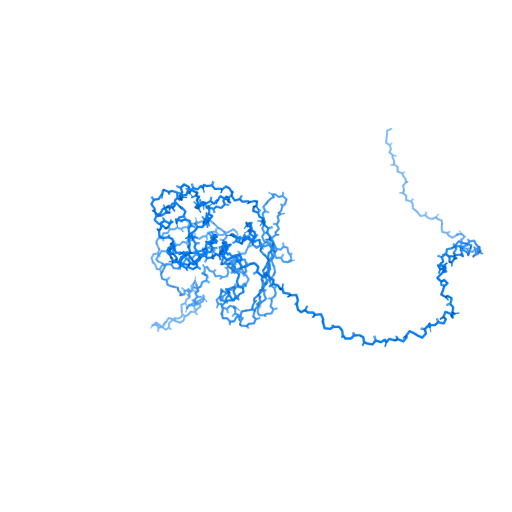N 1
ATOM 1513 C CA . TRP A 1 206 ? -13.500 4.766 14.337 1.00 86.25 206 TRP A CA 1
ATOM 1514 C C . TRP A 1 206 ? -14.194 3.454 13.993 1.00 86.25 206 TRP A C 1
ATOM 1516 O O . TRP A 1 206 ? -15.193 3.118 14.627 1.00 86.25 206 TRP A O 1
ATOM 1526 N N . ILE A 1 207 ? -13.629 2.694 13.054 1.00 88.94 207 ILE A N 1
ATOM 1527 C CA . ILE A 1 207 ? -14.244 1.508 12.462 1.00 88.94 207 ILE A CA 1
ATOM 1528 C C . ILE A 1 207 ? -13.391 0.284 12.794 1.00 88.94 207 ILE A C 1
ATOM 1530 O O . ILE A 1 207 ? -12.218 0.217 12.427 1.00 88.94 207 ILE A O 1
ATOM 1534 N N . ASP A 1 208 ? -13.981 -0.719 13.443 1.00 87.25 208 ASP A N 1
ATOM 1535 C CA . ASP A 1 208 ? -13.384 -2.053 13.469 1.00 87.25 208 ASP A CA 1
ATOM 1536 C C . ASP A 1 208 ? -13.763 -2.796 12.179 1.00 87.25 208 ASP A C 1
ATOM 1538 O O . ASP A 1 208 ? -14.873 -3.315 12.040 1.00 87.25 208 ASP A O 1
ATOM 1542 N N . PHE A 1 209 ? -12.835 -2.860 11.220 1.00 86.69 209 PHE A N 1
ATOM 1543 C CA . PHE A 1 209 ? -13.062 -3.479 9.908 1.00 86.69 209 PHE A CA 1
ATOM 1544 C C . PHE A 1 209 ? -13.448 -4.971 9.961 1.00 86.69 209 PHE A C 1
ATOM 1546 O O . PHE A 1 209 ? -13.913 -5.496 8.949 1.00 86.69 209 PHE A O 1
ATOM 1553 N N . HIS A 1 210 ? -13.326 -5.641 11.117 1.00 81.12 210 HIS A N 1
ATOM 1554 C CA . HIS A 1 210 ? -13.798 -7.021 11.315 1.00 81.12 210 HIS A CA 1
ATOM 1555 C C . HIS A 1 210 ? -15.272 -7.115 11.649 1.00 81.12 210 HIS A C 1
ATOM 1557 O O . HIS A 1 210 ? -15.963 -8.027 11.197 1.00 81.12 210 HIS A O 1
ATOM 1563 N N . THR A 1 211 ? -15.750 -6.213 12.498 1.00 83.19 211 THR A N 1
ATOM 1564 C CA . THR A 1 211 ? -17.058 -6.354 13.146 1.00 83.19 211 THR A CA 1
ATOM 1565 C C . THR A 1 211 ? -18.057 -5.312 12.667 1.00 83.19 211 THR A C 1
ATOM 1567 O O . THR A 1 211 ? -19.259 -5.599 12.573 1.00 83.19 211 THR A O 1
ATOM 1570 N N . ASP A 1 212 ? -17.569 -4.130 12.300 1.00 88.25 212 ASP A N 1
ATOM 1571 C CA . ASP A 1 212 ? -18.386 -2.983 11.936 1.00 88.25 212 ASP A CA 1
ATOM 1572 C C . ASP A 1 212 ? -18.680 -2.900 10.443 1.00 88.25 212 ASP A C 1
ATOM 1574 O O . ASP A 1 212 ? -19.677 -2.289 10.061 1.00 88.25 212 ASP A O 1
ATOM 1578 N N . LEU A 1 213 ? -17.881 -3.551 9.603 1.00 91.62 213 LEU A N 1
ATOM 1579 C CA . LEU A 1 213 ? -18.021 -3.462 8.157 1.00 91.62 213 LEU A CA 1
ATOM 1580 C C . LEU A 1 213 ? -19.319 -4.127 7.655 1.00 91.62 213 LEU A C 1
ATOM 1582 O O . LEU A 1 213 ? -19.679 -5.234 8.076 1.00 91.62 213 LEU A O 1
ATOM 1586 N N . ARG A 1 214 ? -20.046 -3.461 6.754 1.00 93.31 214 ARG A N 1
ATOM 1587 C CA . ARG A 1 214 ? -21.298 -3.945 6.154 1.00 93.31 214 ARG A CA 1
ATOM 1588 C C . ARG A 1 214 ? -21.289 -3.766 4.638 1.00 93.31 214 ARG A C 1
ATOM 1590 O O . ARG A 1 214 ? -20.675 -2.853 4.094 1.00 93.31 214 ARG A O 1
ATOM 1597 N N . LYS A 1 215 ? -22.020 -4.641 3.942 1.00 96.38 215 LYS A N 1
ATOM 1598 C CA . LYS A 1 215 ? -22.256 -4.501 2.502 1.00 96.38 215 LYS A CA 1
ATOM 1599 C C . LYS A 1 215 ? -22.968 -3.172 2.226 1.00 96.38 215 LYS A C 1
ATOM 1601 O O . LYS A 1 215 ? -24.001 -2.903 2.832 1.00 96.38 215 LYS A O 1
ATOM 1606 N N . GLY A 1 216 ? -22.433 -2.382 1.297 1.00 96.38 216 GLY A N 1
ATOM 1607 C CA . GLY A 1 216 ? -22.946 -1.052 0.951 1.00 96.38 216 GLY A CA 1
ATOM 1608 C C . GLY A 1 216 ? -22.250 0.115 1.660 1.00 96.38 216 GLY A C 1
ATOM 1609 O O . GLY A 1 216 ? -22.454 1.260 1.252 1.00 96.38 216 GLY A O 1
ATOM 1610 N N . ASP A 1 217 ? -21.397 -0.146 2.659 1.00 98.00 217 ASP A N 1
ATOM 1611 C CA . ASP A 1 217 ? -20.448 0.864 3.141 1.00 98.00 217 ASP A CA 1
ATOM 1612 C C . ASP A 1 217 ? -19.555 1.321 1.980 1.00 98.00 217 ASP A C 1
ATOM 1614 O O . ASP A 1 217 ? -19.302 0.557 1.047 1.00 98.00 217 ASP A O 1
ATOM 1618 N N . ARG A 1 218 ? -19.066 2.561 2.007 1.00 97.94 218 ARG A N 1
ATOM 1619 C CA . ARG A 1 218 ? -18.284 3.125 0.895 1.00 97.94 218 ARG A CA 1
ATOM 1620 C C . ARG A 1 218 ? -17.092 3.922 1.378 1.00 97.94 218 ARG A C 1
ATOM 1622 O O . ARG A 1 218 ? -17.132 4.494 2.465 1.00 97.94 218 ARG A O 1
ATOM 1629 N N . PHE A 1 219 ? -16.069 3.998 0.540 1.00 98.12 219 PHE A N 1
ATOM 1630 C CA . PHE A 1 219 ? -14.905 4.835 0.777 1.00 98.12 219 PHE A CA 1
ATOM 1631 C C . PHE A 1 219 ? -14.548 5.650 -0.461 1.00 98.12 219 PHE A C 1
ATOM 1633 O O . PHE A 1 219 ? -14.758 5.214 -1.593 1.00 98.12 219 PHE A O 1
ATOM 1640 N N . ASN A 1 220 ? -13.967 6.817 -0.217 1.00 98.25 220 ASN A N 1
ATOM 1641 C CA . ASN A 1 220 ? -13.328 7.670 -1.206 1.00 98.25 220 ASN A CA 1
ATOM 1642 C C . ASN A 1 220 ? -11.913 7.955 -0.709 1.00 98.25 220 ASN A C 1
ATOM 1644 O O . ASN A 1 220 ? -11.728 8.306 0.453 1.00 98.25 220 ASN A O 1
ATOM 1648 N N . VAL A 1 221 ? -10.907 7.805 -1.561 1.00 98.12 221 VAL A N 1
ATOM 1649 C CA . VAL A 1 221 ? -9.512 8.038 -1.183 1.00 98.12 221 VAL A CA 1
ATOM 1650 C C . VAL A 1 221 ? -8.811 8.842 -2.258 1.00 98.12 221 VAL A C 1
ATOM 1652 O O . VAL A 1 221 ? -8.889 8.518 -3.440 1.00 98.12 221 VAL A O 1
ATOM 1655 N N . ILE A 1 222 ? -8.132 9.896 -1.819 1.00 98.12 222 ILE A N 1
ATOM 1656 C CA . ILE A 1 222 ? -7.264 10.743 -2.620 1.00 98.12 222 ILE A CA 1
ATOM 1657 C C . ILE A 1 222 ? -5.839 10.514 -2.125 1.00 98.12 222 ILE A C 1
ATOM 1659 O O . ILE A 1 222 ? -5.554 10.710 -0.941 1.00 98.12 222 ILE A O 1
ATOM 1663 N N . TYR A 1 223 ? -4.944 10.087 -3.005 1.00 96.25 223 TYR A N 1
ATOM 1664 C CA . TYR A 1 223 ? -3.566 9.753 -2.657 1.00 96.25 223 TYR A CA 1
ATOM 1665 C C . TYR A 1 223 ? -2.590 10.272 -3.705 1.00 96.25 223 TYR A C 1
ATOM 1667 O O . TYR A 1 223 ? -2.944 10.506 -4.858 1.00 96.25 223 TYR A O 1
ATOM 1675 N N . GLU A 1 224 ? -1.344 10.454 -3.293 1.00 91.38 224 GLU A N 1
ATOM 1676 C CA . GLU A 1 224 ? -0.262 10.768 -4.218 1.00 91.38 224 GLU A CA 1
ATOM 1677 C C . GLU A 1 224 ? 0.195 9.501 -4.941 1.00 91.38 224 GLU A C 1
ATOM 1679 O O . GLU A 1 224 ? 0.455 8.484 -4.304 1.00 91.38 224 GLU A O 1
ATOM 1684 N N . ALA A 1 225 ? 0.356 9.565 -6.254 1.00 88.69 225 ALA A N 1
ATOM 1685 C CA . ALA A 1 225 ? 0.995 8.548 -7.071 1.00 88.69 225 ALA A CA 1
ATOM 1686 C C . ALA A 1 225 ? 2.202 9.170 -7.771 1.00 88.69 225 ALA A C 1
ATOM 1688 O O . ALA A 1 225 ? 2.142 10.291 -8.270 1.00 88.69 225 ALA A O 1
ATOM 1689 N N . ILE A 1 226 ? 3.317 8.454 -7.763 1.00 82.56 226 ILE A N 1
ATOM 1690 C CA . ILE A 1 226 ? 4.567 8.893 -8.365 1.00 82.56 226 ILE A CA 1
ATOM 1691 C C . ILE A 1 226 ? 4.691 8.206 -9.711 1.00 82.56 226 ILE A C 1
ATOM 1693 O O . ILE A 1 226 ? 4.672 6.973 -9.794 1.00 82.56 226 ILE A O 1
ATOM 1697 N N . TYR A 1 227 ? 4.814 9.042 -10.729 1.00 82.31 227 TYR A N 1
ATOM 1698 C CA . TYR A 1 227 ? 4.902 8.674 -12.124 1.00 82.31 227 TYR A CA 1
ATOM 1699 C C . TYR A 1 227 ? 6.299 8.940 -12.668 1.00 82.31 227 TYR A C 1
ATOM 1701 O O . TYR A 1 227 ? 6.935 9.931 -12.307 1.00 82.31 227 TYR A O 1
ATOM 1709 N N . GLU A 1 228 ? 6.739 8.073 -13.567 1.00 76.00 228 GLU A N 1
ATOM 1710 C CA . GLU A 1 228 ? 7.978 8.205 -14.330 1.00 76.00 228 GLU A CA 1
ATOM 1711 C C . GLU A 1 228 ? 7.654 7.822 -15.775 1.00 76.00 228 GLU A C 1
ATOM 1713 O O . GLU A 1 228 ? 7.065 6.766 -16.007 1.00 76.00 228 GLU A O 1
ATOM 1718 N N . GLU A 1 229 ? 7.910 8.730 -16.724 1.00 74.12 229 GLU A N 1
ATOM 1719 C CA . GLU A 1 229 ? 7.551 8.559 -18.147 1.00 74.12 229 GLU A CA 1
ATOM 1720 C C . GLU A 1 229 ? 6.072 8.170 -18.373 1.00 74.12 229 GLU A C 1
ATOM 1722 O O . GLU A 1 229 ? 5.725 7.374 -19.240 1.00 74.12 229 GLU A O 1
ATOM 1727 N N . GLY A 1 230 ? 5.169 8.703 -17.541 1.00 71.44 230 GLY A N 1
ATOM 1728 C CA . GLY A 1 230 ? 3.735 8.398 -17.608 1.00 71.44 230 GLY A CA 1
ATOM 1729 C C . GLY A 1 230 ? 3.324 7.049 -17.001 1.00 71.44 230 GLY A C 1
ATOM 1730 O O . GLY A 1 230 ? 2.128 6.781 -16.906 1.00 71.44 230 GLY A O 1
ATOM 1731 N N . ASN A 1 231 ? 4.265 6.242 -16.501 1.00 70.81 231 ASN A N 1
ATOM 1732 C CA . ASN A 1 231 ? 3.986 4.970 -15.832 1.00 70.81 231 ASN A CA 1
ATOM 1733 C C . ASN A 1 231 ? 3.955 5.121 -14.300 1.00 70.81 231 ASN A C 1
ATOM 1735 O O . ASN A 1 231 ? 4.824 5.789 -13.730 1.00 70.81 231 ASN A O 1
ATOM 1739 N N . PRO A 1 232 ? 2.994 4.495 -13.590 1.00 73.56 232 PRO A N 1
ATOM 1740 C CA . PRO A 1 232 ? 2.940 4.551 -12.134 1.00 73.56 232 PRO A CA 1
ATOM 1741 C C . PRO A 1 232 ? 4.050 3.685 -11.528 1.00 73.56 232 PRO A C 1
ATOM 1743 O O . PRO A 1 232 ? 4.026 2.454 -11.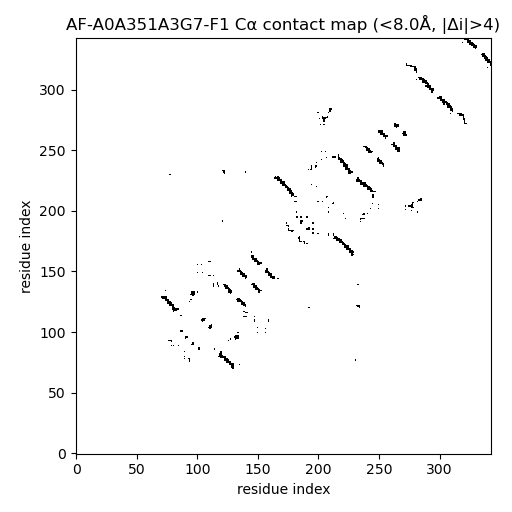611 1.00 73.56 232 PRO A O 1
ATOM 1746 N N . VAL A 1 233 ? 5.012 4.324 -10.862 1.00 76.06 233 VAL A N 1
ATOM 1747 C CA . VAL A 1 233 ? 6.144 3.640 -10.214 1.00 76.06 233 VAL A CA 1
ATOM 1748 C C . VAL A 1 233 ? 5.797 3.241 -8.787 1.00 76.06 233 VAL A C 1
ATOM 1750 O O . VAL A 1 233 ? 6.146 2.151 -8.326 1.00 76.06 233 VAL A O 1
ATOM 1753 N N . ARG A 1 234 ? 5.140 4.144 -8.050 1.00 75.25 234 ARG A N 1
ATOM 1754 C CA . ARG A 1 234 ? 4.843 3.949 -6.628 1.00 75.25 234 ARG A CA 1
ATOM 1755 C C . ARG A 1 234 ? 3.685 4.819 -6.168 1.00 75.25 234 ARG A C 1
ATOM 1757 O O . ARG A 1 234 ? 3.619 5.997 -6.492 1.00 75.25 234 ARG A O 1
ATOM 1764 N N . ALA A 1 235 ? 2.840 4.277 -5.298 1.00 83.69 235 ALA A N 1
ATOM 1765 C CA . ALA A 1 235 ? 1.882 5.083 -4.554 1.00 83.69 235 ALA A CA 1
ATOM 1766 C C . ALA A 1 235 ? 2.507 5.653 -3.272 1.00 83.69 235 ALA A C 1
ATOM 1768 O O . ALA A 1 235 ? 3.246 4.979 -2.550 1.00 83.69 235 ALA A O 1
ATOM 1769 N N . GLY A 1 236 ? 2.221 6.917 -3.009 1.00 83.25 236 GLY A N 1
ATOM 1770 C CA . GLY A 1 236 ? 2.647 7.683 -1.852 1.00 83.25 236 GLY A CA 1
ATOM 1771 C C . GLY A 1 236 ? 1.630 7.649 -0.714 1.00 83.25 236 GLY A C 1
ATOM 1772 O O . GLY A 1 236 ? 1.079 6.602 -0.356 1.00 83.25 236 GLY A O 1
ATOM 1773 N N . ARG A 1 237 ? 1.448 8.813 -0.089 1.00 88.81 237 ARG A N 1
ATOM 1774 C CA . ARG A 1 237 ? 0.590 8.991 1.086 1.00 88.81 237 ARG A CA 1
ATOM 1775 C C . ARG A 1 237 ? -0.837 9.358 0.695 1.00 88.81 237 ARG A C 1
ATOM 1777 O O . ARG A 1 237 ? -1.068 9.917 -0.377 1.00 88.81 237 ARG A O 1
ATOM 1784 N N . ILE A 1 238 ? -1.779 9.064 1.587 1.00 95.69 238 ILE A N 1
ATOM 1785 C CA . ILE A 1 238 ? -3.149 9.573 1.485 1.00 95.69 238 ILE A CA 1
ATOM 1786 C C . ILE A 1 238 ? -3.123 11.084 1.747 1.00 95.69 238 ILE A C 1
ATOM 1788 O O . ILE A 1 238 ? -2.548 11.547 2.727 1.00 95.69 238 ILE A O 1
ATOM 1792 N N . VAL A 1 239 ? -3.744 11.856 0.861 1.00 96.50 239 VAL A N 1
ATOM 1793 C CA . VAL A 1 239 ? -3.927 13.307 1.014 1.00 96.50 239 VAL A CA 1
ATOM 1794 C C . VAL A 1 239 ? -5.243 13.585 1.730 1.00 96.50 239 VAL A C 1
ATOM 1796 O O . VAL A 1 239 ? -5.300 14.397 2.649 1.00 96.50 239 VAL A O 1
ATOM 1799 N N . ALA A 1 240 ? -6.299 12.879 1.337 1.00 96.94 240 ALA A N 1
ATOM 1800 C CA . ALA A 1 240 ? -7.595 12.928 1.990 1.00 96.94 240 ALA A CA 1
ATOM 1801 C C . ALA A 1 240 ? -8.321 11.601 1.792 1.00 96.94 240 ALA A C 1
ATOM 1803 O O . ALA A 1 240 ? -8.137 10.924 0.781 1.00 96.94 240 ALA A O 1
ATOM 1804 N N . ALA A 1 241 ? -9.163 11.228 2.743 1.00 97.69 241 ALA A N 1
ATOM 1805 C CA . ALA A 1 241 ? -10.025 10.073 2.585 1.00 97.69 241 ALA A CA 1
ATOM 1806 C C . ALA A 1 241 ? -11.344 10.261 3.328 1.00 97.69 241 ALA A C 1
ATOM 1808 O O . ALA A 1 241 ? -11.459 11.039 4.273 1.00 97.69 241 ALA A O 1
ATOM 1809 N N . GLU A 1 242 ? -12.346 9.519 2.898 1.00 97.88 242 GLU A N 1
ATOM 1810 C CA . GLU A 1 242 ? -13.660 9.455 3.508 1.00 97.88 242 GLU A CA 1
ATOM 1811 C C . GLU A 1 242 ? -14.098 7.997 3.571 1.00 97.88 242 GLU A C 1
ATOM 1813 O O . GLU A 1 242 ? -13.910 7.241 2.616 1.00 97.88 242 GLU A O 1
ATOM 1818 N N . PHE A 1 243 ? -14.709 7.618 4.686 1.00 97.50 243 PHE A N 1
ATOM 1819 C CA .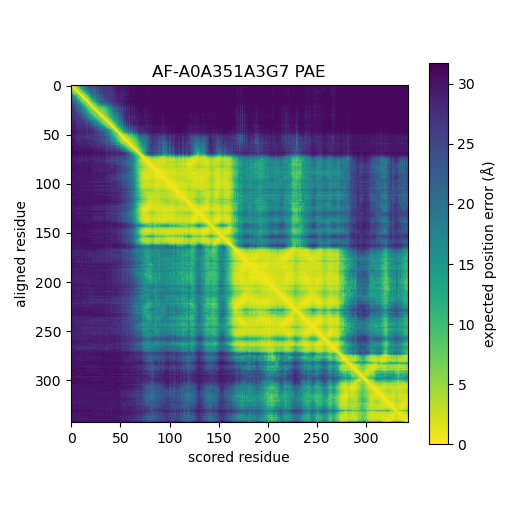 PHE A 1 243 ? -15.344 6.329 4.879 1.00 97.50 243 PHE A CA 1
ATOM 1820 C C . PHE A 1 243 ? -16.746 6.537 5.439 1.00 97.50 243 PHE A C 1
ATOM 1822 O O . PHE A 1 243 ? -16.933 7.272 6.408 1.00 97.50 243 PHE A O 1
ATOM 1829 N N . ILE A 1 244 ? -17.737 5.884 4.840 1.00 97.62 244 ILE A N 1
ATOM 1830 C CA . ILE A 1 244 ? -19.122 5.922 5.303 1.00 97.62 244 ILE A CA 1
ATOM 1831 C C . ILE A 1 244 ? -19.498 4.514 5.748 1.00 97.62 244 ILE A C 1
ATOM 1833 O O . ILE A 1 244 ? -19.729 3.641 4.909 1.00 97.62 244 ILE A O 1
ATOM 1837 N N . ASN A 1 245 ? -19.515 4.304 7.066 1.00 96.25 245 ASN A N 1
ATOM 1838 C CA . ASN A 1 245 ? -19.807 3.027 7.717 1.00 96.25 245 ASN A CA 1
ATOM 1839 C C . ASN A 1 245 ? -21.148 3.122 8.443 1.00 96.25 245 ASN A C 1
ATOM 1841 O O . ASN A 1 245 ? -21.347 4.010 9.266 1.00 96.25 245 ASN A O 1
ATOM 1845 N N . LYS A 1 246 ? -22.097 2.234 8.119 1.00 94.50 246 LYS A N 1
ATOM 1846 C CA . LYS A 1 246 ? -23.447 2.222 8.727 1.00 94.50 246 LYS A CA 1
ATOM 1847 C C . LYS A 1 246 ? -24.172 3.583 8.657 1.00 94.50 246 LYS A C 1
ATOM 1849 O O . LYS A 1 246 ? -24.980 3.910 9.521 1.00 94.50 246 LYS A O 1
ATOM 1854 N N . GLY A 1 247 ? -23.890 4.373 7.618 1.00 93.75 247 GLY A N 1
ATOM 1855 C CA . GLY A 1 247 ? -24.456 5.712 7.420 1.00 93.75 247 GLY A CA 1
ATOM 1856 C C . GLY A 1 247 ? -23.734 6.841 8.161 1.00 93.75 247 GLY A C 1
ATOM 1857 O O . GLY A 1 247 ? -24.020 8.003 7.883 1.00 93.75 247 GLY A O 1
ATOM 1858 N N . GLU A 1 248 ? -22.777 6.533 9.037 1.00 95.12 248 GLU A N 1
ATOM 1859 C CA . GLU A 1 248 ? -21.923 7.526 9.687 1.00 95.12 248 GLU A CA 1
ATOM 1860 C C . GLU A 1 248 ? -20.719 7.847 8.798 1.00 95.12 248 GLU A C 1
ATOM 1862 O O . GLU A 1 248 ? -20.071 6.951 8.253 1.00 95.12 248 GLU A O 1
ATOM 1867 N N . ARG A 1 249 ? -20.449 9.141 8.611 1.00 95.69 249 ARG A N 1
ATOM 1868 C CA . ARG A 1 249 ? -19.366 9.639 7.763 1.00 95.69 249 ARG A CA 1
ATOM 1869 C C . ARG A 1 249 ? -18.154 9.979 8.619 1.00 95.69 249 ARG A C 1
ATOM 1871 O O . ARG A 1 249 ? -18.236 10.831 9.497 1.00 95.69 249 ARG A O 1
ATOM 1878 N N . HIS A 1 250 ? -17.019 9.391 8.273 1.00 94.50 250 HIS A N 1
ATOM 1879 C CA . HIS A 1 250 ? -15.710 9.729 8.810 1.00 94.50 250 HIS A CA 1
ATOM 1880 C C . HIS A 1 250 ? -14.857 10.278 7.671 1.00 94.50 250 HIS A C 1
ATOM 1882 O O . HIS A 1 250 ? -14.701 9.620 6.645 1.00 94.50 250 HIS A O 1
ATOM 1888 N N . ALA A 1 251 ? -14.299 11.472 7.832 1.00 95.75 251 ALA A N 1
ATOM 1889 C CA . ALA A 1 251 ? -13.439 12.085 6.829 1.00 95.75 251 ALA A CA 1
ATOM 1890 C C . ALA A 1 251 ? -12.141 12.564 7.462 1.00 95.75 251 ALA A C 1
ATOM 1892 O O . ALA A 1 251 ? -12.122 12.980 8.619 1.00 95.75 251 ALA A O 1
ATOM 1893 N N . VAL A 1 252 ? -11.060 12.474 6.695 1.00 95.06 252 VAL A N 1
ATOM 1894 C CA . VAL A 1 252 ? -9.703 12.778 7.142 1.00 95.06 252 VAL A CA 1
ATOM 1895 C C . VAL A 1 252 ? -8.954 13.539 6.061 1.00 95.06 252 VAL A C 1
ATOM 1897 O O . VAL A 1 252 ? -9.081 13.238 4.873 1.00 95.06 252 VAL A O 1
ATOM 1900 N N . VAL A 1 253 ? -8.152 14.512 6.475 1.00 95.56 253 VAL A N 1
ATOM 1901 C CA . VAL A 1 253 ? -7.315 15.324 5.591 1.00 95.56 253 VAL A CA 1
ATOM 1902 C C . VAL A 1 253 ? -5.911 15.405 6.174 1.00 95.56 253 VAL A C 1
ATOM 1904 O O . VAL A 1 253 ? -5.727 15.594 7.380 1.00 95.56 253 VAL A O 1
ATOM 1907 N N . LEU A 1 254 ? -4.910 15.245 5.315 1.00 93.19 254 LEU A N 1
ATOM 1908 C CA . LEU A 1 254 ? -3.516 15.466 5.655 1.00 93.19 254 LEU A CA 1
ATOM 1909 C C . LEU A 1 254 ? -3.252 16.971 5.738 1.00 93.19 254 LEU A C 1
ATOM 1911 O O . LEU A 1 254 ? -3.461 17.707 4.774 1.00 93.19 254 LEU A O 1
ATOM 1915 N N . HIS A 1 255 ? -2.748 17.429 6.878 1.00 91.69 255 HIS A N 1
ATOM 1916 C CA . HIS A 1 255 ? -2.351 18.816 7.070 1.00 91.69 255 HIS A CA 1
ATOM 1917 C C . HIS A 1 255 ? -0.896 18.893 7.525 1.00 91.69 255 HIS A C 1
ATOM 1919 O O . HIS A 1 255 ? -0.456 18.163 8.418 1.00 91.69 255 HIS A O 1
ATOM 1925 N N . ARG A 1 256 ? -0.146 19.809 6.908 1.00 89.06 256 ARG A N 1
ATOM 1926 C CA . ARG A 1 256 ? 1.222 20.147 7.295 1.00 89.06 256 ARG A CA 1
ATOM 1927 C C . ARG A 1 256 ? 1.186 21.378 8.191 1.00 89.06 256 ARG A C 1
ATOM 1929 O O . ARG A 1 256 ? 0.877 22.472 7.727 1.00 89.06 256 ARG A O 1
ATOM 1936 N N . GLY A 1 257 ? 1.507 21.187 9.468 1.00 82.25 257 GLY A N 1
ATOM 1937 C CA . GLY A 1 257 ? 1.541 22.277 10.436 1.00 82.25 257 GLY A CA 1
ATOM 1938 C C . GLY A 1 257 ? 2.737 23.224 10.234 1.00 82.25 257 GLY A C 1
ATOM 1939 O O . GLY A 1 257 ? 3.662 22.910 9.481 1.00 82.25 257 GLY A O 1
ATOM 1940 N N . PRO A 1 258 ? 2.787 24.354 10.966 1.00 80.31 258 PRO A N 1
ATOM 1941 C CA . PRO A 1 258 ? 3.864 25.346 10.855 1.00 80.31 258 PRO A CA 1
ATOM 1942 C C . PRO A 1 258 ? 5.266 24.800 11.164 1.00 80.31 258 PRO A C 1
ATOM 1944 O O . PRO A 1 258 ? 6.259 25.331 10.681 1.00 80.31 258 PRO A O 1
ATOM 1947 N N . SER A 1 259 ? 5.357 23.725 11.953 1.00 81.38 259 SER A N 1
ATOM 1948 C CA . SER A 1 259 ? 6.612 23.029 12.262 1.00 81.38 259 SER A CA 1
ATOM 1949 C C . SER A 1 259 ? 7.113 22.121 11.131 1.00 81.38 259 SER A C 1
ATOM 1951 O O . SER A 1 259 ? 8.128 21.451 11.297 1.00 81.38 259 SER A O 1
ATOM 1953 N N . GLY A 1 260 ? 6.387 22.033 10.012 1.00 82.62 260 GLY A N 1
ATOM 1954 C CA . GLY A 1 260 ? 6.664 21.102 8.918 1.00 82.62 260 GLY A CA 1
ATOM 1955 C C . GLY A 1 260 ? 6.206 19.666 9.186 1.00 82.62 260 GLY A C 1
ATOM 1956 O O . GLY A 1 260 ? 6.290 18.831 8.289 1.00 82.62 260 GLY A O 1
ATOM 1957 N N . LYS A 1 261 ? 5.685 19.362 10.384 1.00 80.31 261 LYS A N 1
ATOM 1958 C CA . LYS A 1 261 ? 5.149 18.036 10.706 1.00 80.31 261 LYS A CA 1
ATOM 1959 C C . LYS A 1 261 ? 3.794 17.834 10.027 1.00 80.31 261 LYS A C 1
ATOM 1961 O O . LYS A 1 261 ? 2.892 18.660 10.171 1.00 80.31 261 LYS A O 1
ATOM 1966 N N . GLU A 1 262 ? 3.656 16.719 9.321 1.00 85.44 262 GLU A N 1
ATOM 1967 C CA . GLU A 1 262 ? 2.397 16.297 8.712 1.00 85.44 262 GLU A CA 1
ATOM 1968 C C . GLU A 1 262 ? 1.616 15.392 9.662 1.00 85.44 262 GLU A C 1
ATOM 1970 O O . GLU A 1 262 ? 2.181 14.498 10.298 1.00 85.44 262 GLU A O 1
ATOM 1975 N N . GLN A 1 263 ? 0.314 15.637 9.775 1.00 87.19 263 GLN A N 1
ATOM 1976 C CA . GLN A 1 263 ? -0.609 14.830 10.566 1.00 87.19 263 GLN A CA 1
ATOM 1977 C C . GLN A 1 263 ? -1.962 14.752 9.862 1.00 87.19 263 GLN A C 1
ATOM 1979 O O . GLN A 1 263 ? -2.346 15.658 9.122 1.00 87.19 263 GLN A O 1
ATOM 1984 N N . TYR A 1 264 ? -2.692 13.669 10.117 1.00 90.31 264 TYR A N 1
ATOM 1985 C CA . TYR A 1 264 ? -4.075 13.546 9.680 1.00 90.31 264 TYR A CA 1
ATOM 1986 C C . TYR A 1 264 ? -5.010 14.165 10.714 1.00 90.31 264 TYR A C 1
ATOM 1988 O O . TYR A 1 264 ? -4.883 13.923 11.920 1.00 90.31 264 TYR A O 1
ATOM 1996 N N . TYR A 1 265 ? -5.968 14.934 10.218 1.00 90.81 265 TYR A N 1
ATOM 1997 C CA . TYR A 1 265 ? -7.020 15.550 11.007 1.00 90.81 265 TYR A CA 1
ATOM 1998 C C . TYR A 1 265 ? -8.366 15.100 10.469 1.00 90.81 265 TYR A C 1
ATOM 2000 O O . TYR A 1 265 ? -8.526 14.912 9.265 1.00 90.81 265 TYR A O 1
ATOM 2008 N N . SER A 1 266 ? -9.320 14.928 11.371 1.00 91.00 266 SER A N 1
ATOM 2009 C CA . SER A 1 266 ? -10.724 14.773 10.997 1.00 91.00 266 SER A CA 1
ATOM 2010 C C . SER A 1 266 ? -11.287 16.081 10.435 1.00 91.00 266 SER A C 1
ATOM 2012 O O . SER A 1 266 ? -10.664 17.141 10.540 1.00 91.00 266 SER A O 1
ATOM 2014 N N . ASP A 1 267 ? -12.462 16.012 9.819 1.00 85.44 267 ASP A N 1
ATOM 2015 C CA . ASP A 1 267 ? -13.140 17.161 9.215 1.00 85.44 267 ASP A CA 1
ATOM 2016 C C . ASP A 1 267 ? -13.524 18.267 10.211 1.00 85.44 267 ASP A C 1
ATOM 2018 O O . ASP A 1 267 ? -13.681 19.418 9.807 1.00 85.44 267 ASP A O 1
ATOM 2022 N N . ASP A 1 268 ? -13.596 17.958 11.506 1.00 86.62 268 ASP A N 1
ATOM 2023 C CA . ASP A 1 268 ? -13.778 18.937 12.583 1.00 86.62 268 ASP A CA 1
ATOM 2024 C C . ASP A 1 268 ? -12.463 19.435 13.219 1.00 86.62 268 ASP A C 1
ATOM 2026 O O . ASP A 1 268 ? -12.478 20.175 14.205 1.00 86.62 268 ASP A O 1
ATOM 2030 N N . GLY A 1 269 ? -11.315 19.060 12.648 1.00 85.06 269 GLY A N 1
ATOM 2031 C CA . GLY A 1 269 ? -9.997 19.536 13.062 1.00 85.06 269 GLY A CA 1
ATOM 2032 C C . GLY A 1 269 ? -9.367 18.771 14.228 1.00 85.06 269 GLY A C 1
ATOM 2033 O O . GLY A 1 269 ? -8.323 19.197 14.729 1.00 85.06 269 GLY A O 1
ATOM 2034 N N . ARG A 1 270 ? -9.930 17.636 14.671 1.00 84.69 270 ARG A N 1
ATOM 2035 C CA . ARG A 1 270 ? -9.287 16.791 15.697 1.00 84.69 270 ARG A CA 1
ATOM 2036 C C . ARG A 1 270 ? -8.172 15.933 15.098 1.00 84.69 270 ARG A C 1
ATOM 2038 O O . ARG A 1 270 ? -8.362 15.292 14.064 1.00 84.69 270 ARG A O 1
ATOM 2045 N N . SER A 1 271 ? -7.018 15.901 15.769 1.00 82.12 271 SER A N 1
ATOM 2046 C CA . SER A 1 271 ? -5.858 15.094 15.366 1.00 82.12 271 SER A CA 1
ATOM 2047 C C . SER A 1 271 ? -6.099 13.603 15.599 1.00 82.12 271 SER A C 1
ATOM 2049 O O . SER A 1 271 ? -6.548 13.193 16.669 1.00 82.12 271 SER A O 1
ATOM 2051 N N . LEU A 1 272 ? -5.718 12.786 14.620 1.00 75.25 272 LEU A N 1
ATOM 2052 C CA . LEU A 1 272 ? -5.803 11.326 14.687 1.00 75.25 272 LEU A CA 1
ATOM 2053 C C . LEU A 1 272 ? -4.715 10.667 15.548 1.00 75.25 272 LEU A C 1
ATOM 2055 O O . LEU A 1 272 ? -4.897 9.533 15.977 1.00 75.25 272 LEU A O 1
ATOM 2059 N N . GLN A 1 273 ? -3.611 11.363 15.860 1.00 64.88 273 GLN A N 1
ATOM 2060 C CA . GLN A 1 273 ? -2.536 10.806 16.705 1.00 64.88 273 GLN A CA 1
ATOM 2061 C C . GLN A 1 273 ? -2.970 10.529 18.155 1.00 64.88 273 GLN A C 1
ATOM 2063 O O . GLN A 1 273 ? -2.245 9.866 18.887 1.00 64.88 273 GLN A O 1
ATOM 2068 N N . GLN A 1 274 ? -4.125 11.038 18.592 1.00 59.50 274 GLN A N 1
ATOM 2069 C CA . GLN A 1 274 ? -4.614 10.870 19.966 1.00 59.50 274 GLN A CA 1
ATOM 2070 C C . GLN A 1 274 ? -5.589 9.690 20.135 1.00 59.50 274 GLN A C 1
ATOM 2072 O O . GLN A 1 274 ? -6.108 9.482 21.230 1.00 59.50 274 GLN A O 1
ATOM 2077 N N . GLY A 1 275 ? -5.871 8.930 19.072 1.00 65.44 275 GLY A N 1
ATOM 2078 C CA . GLY A 1 275 ? -6.830 7.825 19.095 1.00 65.44 275 GLY A CA 1
ATOM 2079 C C . GLY A 1 275 ? -6.190 6.456 19.331 1.00 65.44 275 GLY A C 1
ATOM 2080 O O . GLY A 1 275 ? -5.084 6.187 18.873 1.00 65.44 275 GLY A O 1
ATOM 2081 N N . PHE A 1 276 ? -6.918 5.560 20.000 1.00 75.88 276 PHE A N 1
ATOM 2082 C CA . PHE A 1 276 ? -6.609 4.130 19.988 1.00 75.88 276 PHE A CA 1
ATOM 2083 C C . PHE A 1 276 ? -7.257 3.477 18.759 1.00 75.88 276 PHE A C 1
ATOM 2085 O O . PHE A 1 276 ? -8.434 3.711 18.487 1.00 75.88 276 PHE A O 1
ATOM 2092 N N . LEU A 1 277 ? -6.525 2.636 18.030 1.00 77.62 277 LEU A N 1
ATOM 2093 C CA . LEU A 1 277 ? -7.093 1.646 17.121 1.00 77.62 277 LEU A CA 1
ATOM 2094 C C . LEU A 1 277 ? -8.072 0.765 17.902 1.00 77.62 277 LEU A C 1
ATOM 2096 O O . LEU A 1 277 ? -7.767 0.315 19.009 1.00 77.62 277 LEU A O 1
ATOM 2100 N N . ARG A 1 278 ? -9.229 0.470 17.307 1.00 79.88 278 ARG A N 1
ATOM 2101 C CA . ARG A 1 278 ? -10.244 -0.404 17.919 1.00 79.88 278 ARG A CA 1
ATOM 2102 C C . ARG A 1 278 ? -9.818 -1.869 17.960 1.00 79.88 278 ARG A C 1
ATOM 2104 O O . ARG A 1 278 ? -10.275 -2.607 18.828 1.00 79.88 278 ARG A O 1
ATOM 2111 N N . SER A 1 279 ? -8.942 -2.278 17.043 1.00 83.25 279 SER A N 1
ATOM 2112 C CA . SER A 1 279 ? -8.402 -3.634 16.952 1.00 83.25 279 SER A CA 1
ATOM 2113 C C . SER A 1 279 ? -6.878 -3.604 16.773 1.00 83.25 279 SER A C 1
ATOM 2115 O O . SER A 1 279 ? -6.383 -2.824 15.955 1.00 83.25 279 SER A O 1
ATOM 2117 N N . PRO A 1 280 ? -6.120 -4.466 17.481 1.00 86.44 280 PRO A N 1
ATOM 2118 C CA . PRO A 1 280 ? -4.682 -4.631 17.273 1.00 86.44 280 PRO A CA 1
ATOM 2119 C C . PRO A 1 280 ? -4.337 -5.505 16.053 1.00 86.44 280 PRO A C 1
ATOM 2121 O O . PRO A 1 280 ? -3.163 -5.603 15.698 1.00 86.44 280 PRO A O 1
ATOM 2124 N N . LEU A 1 281 ? -5.321 -6.163 15.422 1.00 86.88 281 LEU A N 1
ATOM 2125 C CA . LEU A 1 281 ? -5.120 -7.063 14.279 1.00 86.88 281 LEU A CA 1
ATOM 2126 C C . LEU A 1 281 ? -5.821 -6.547 13.020 1.00 86.88 281 LEU A C 1
ATOM 2128 O O . LEU A 1 281 ? -6.973 -6.110 13.068 1.00 86.88 281 LEU A O 1
ATOM 2132 N N . GLU A 1 282 ? -5.139 -6.669 11.878 1.00 70.94 282 GLU A N 1
ATOM 2133 C CA . GLU A 1 282 ? -5.689 -6.300 10.567 1.00 70.94 282 GLU A CA 1
ATOM 2134 C C . GLU A 1 282 ? -6.784 -7.251 10.088 1.00 70.94 282 GLU A C 1
ATOM 2136 O O . GLU A 1 282 ? -7.691 -6.767 9.423 1.00 70.94 282 GLU A O 1
ATOM 2141 N N . PHE A 1 283 ? -6.715 -8.551 10.439 1.00 65.19 283 PHE A N 1
ATOM 2142 C CA . PHE A 1 283 ? -7.632 -9.635 10.030 1.00 65.19 283 PHE A CA 1
ATOM 2143 C C . PHE A 1 283 ? -7.802 -10.691 11.119 1.00 65.19 283 PHE A C 1
ATOM 2145 O O . PHE A 1 283 ? -6.960 -11.574 11.266 1.00 65.19 283 PHE A O 1
ATOM 2152 N N . SER A 1 284 ? -8.887 -10.628 11.896 1.00 71.44 284 SER A N 1
ATOM 2153 C CA . SER A 1 284 ? -9.199 -11.689 12.862 1.00 71.44 284 SER A CA 1
ATOM 2154 C C . SER A 1 284 ? -10.642 -11.617 13.351 1.00 71.44 284 SER A C 1
ATOM 2156 O O . SER A 1 284 ? -11.225 -10.540 13.444 1.00 71.44 284 SER A O 1
ATOM 2158 N N . ARG A 1 285 ? -11.216 -12.762 13.731 1.00 76.75 285 ARG A N 1
ATOM 2159 C CA . ARG A 1 285 ? -12.516 -12.780 14.417 1.00 76.75 285 ARG A CA 1
ATOM 2160 C C . ARG A 1 285 ? -12.315 -12.677 15.925 1.00 76.75 285 ARG A C 1
ATOM 2162 O O . ARG A 1 285 ? -11.445 -13.353 16.479 1.00 76.75 285 ARG A O 1
ATOM 2169 N N . VAL A 1 286 ? -13.183 -11.935 16.606 1.00 82.00 286 VAL A N 1
ATOM 2170 C CA . VAL A 1 286 ? -13.291 -12.028 18.067 1.00 82.00 286 VAL A CA 1
ATOM 2171 C C . VAL A 1 286 ? -13.852 -13.405 18.414 1.00 82.00 286 VAL A C 1
ATOM 2173 O O . VAL A 1 286 ? -14.957 -13.772 18.015 1.00 82.00 286 VAL A O 1
ATOM 2176 N N . SER A 1 287 ? -13.059 -14.196 19.125 1.00 83.06 287 SER A N 1
ATOM 2177 C CA . SER A 1 287 ? -13.445 -15.524 19.606 1.00 83.06 287 SER A CA 1
ATOM 2178 C C . SER A 1 287 ? -14.070 -15.479 21.001 1.00 83.06 287 SER A C 1
ATOM 2180 O O . SER A 1 287 ? -14.945 -16.291 21.294 1.00 83.06 287 SER A O 1
ATOM 2182 N N . SER A 1 288 ? -13.666 -14.513 21.836 1.00 79.00 288 SER A N 1
ATOM 2183 C CA . SER A 1 288 ? -14.231 -14.261 23.167 1.00 79.00 288 SER A CA 1
ATOM 2184 C C . SER A 1 288 ? -14.088 -12.782 23.534 1.00 79.00 288 SER A C 1
ATOM 2186 O O . SER A 1 288 ? -12.988 -12.237 23.520 1.00 79.00 288 SER A O 1
ATOM 2188 N N . SER A 1 289 ? -15.190 -12.124 23.888 1.00 83.69 289 SER A N 1
ATOM 2189 C CA . SER A 1 289 ? -15.207 -10.703 24.271 1.00 83.69 289 SER A CA 1
ATOM 2190 C C . SER A 1 289 ? -14.789 -10.473 25.730 1.00 83.69 289 SER A C 1
ATOM 2192 O O . SER A 1 289 ? -14.754 -11.407 26.537 1.00 83.69 289 SER A O 1
ATOM 2194 N N . PHE A 1 290 ? -14.502 -9.216 26.074 1.00 86.00 290 PHE A N 1
ATOM 2195 C CA . PHE A 1 290 ? -14.322 -8.762 27.454 1.00 86.00 290 PHE A CA 1
ATOM 2196 C C . PHE A 1 290 ? -15.614 -8.907 28.274 1.00 86.00 290 PHE A C 1
ATOM 2198 O O . PHE A 1 290 ? -16.707 -8.629 27.779 1.00 86.00 290 PHE A O 1
ATOM 2205 N N . GLY A 1 291 ? -15.489 -9.293 29.547 1.00 83.69 291 GLY A N 1
ATOM 2206 C CA . GLY A 1 291 ? -16.597 -9.312 30.507 1.00 83.69 291 GLY A CA 1
ATOM 2207 C C . GLY A 1 291 ? -16.862 -10.671 31.159 1.00 83.69 291 GLY A C 1
ATOM 2208 O O . GLY A 1 291 ? -16.036 -11.585 31.127 1.00 83.69 291 GLY A O 1
ATOM 2209 N N . ARG A 1 292 ? -18.019 -10.804 31.820 1.00 83.38 292 ARG A N 1
ATOM 2210 C CA . ARG A 1 292 ? -18.412 -12.041 32.515 1.00 83.38 292 ARG A CA 1
ATOM 2211 C C . ARG A 1 292 ? -18.726 -13.143 31.508 1.00 83.38 292 ARG A C 1
ATOM 2213 O O . ARG A 1 292 ? -19.655 -13.011 30.719 1.00 83.38 292 ARG A O 1
ATOM 2220 N N . ARG A 1 293 ? -18.028 -14.273 31.617 1.00 76.62 293 ARG A N 1
ATOM 2221 C CA . ARG A 1 293 ? -18.325 -15.500 30.871 1.00 76.62 293 ARG A CA 1
ATOM 2222 C C . ARG A 1 293 ? -18.561 -16.683 31.799 1.00 76.62 293 ARG A C 1
ATOM 2224 O O . ARG A 1 293 ? -17.965 -16.780 32.871 1.00 76.62 293 ARG A O 1
ATOM 2231 N N . LEU A 1 294 ? -19.418 -17.602 31.374 1.00 77.94 294 LEU A N 1
ATOM 2232 C CA . LEU A 1 294 ? -19.639 -18.862 32.072 1.00 77.94 294 LEU A CA 1
ATOM 2233 C C . LEU A 1 294 ? -18.510 -19.838 31.720 1.00 77.94 294 LEU A C 1
ATOM 2235 O O . LEU A 1 294 ? -18.289 -20.132 30.547 1.00 77.94 294 LEU A O 1
ATOM 2239 N N . HIS A 1 295 ? -17.784 -20.342 32.719 1.00 75.31 295 HIS A N 1
ATOM 2240 C CA . HIS A 1 295 ? -16.730 -21.327 32.488 1.00 75.31 295 HIS A CA 1
ATOM 2241 C C . HIS A 1 295 ? -17.356 -22.652 32.019 1.00 75.31 295 HIS A C 1
ATOM 2243 O O . HIS A 1 295 ? -18.098 -23.257 32.799 1.00 75.31 295 HIS A O 1
ATOM 2249 N N . PRO A 1 296 ? -17.041 -23.152 30.810 1.00 66.94 296 PRO A N 1
ATOM 2250 C CA . PRO A 1 296 ? -17.767 -24.272 30.202 1.00 66.94 296 PRO A CA 1
ATOM 2251 C C . PRO A 1 296 ? -17.674 -25.565 31.023 1.00 66.94 296 PRO A C 1
ATOM 2253 O O . PRO A 1 296 ? -18.621 -26.343 31.060 1.00 66.94 296 PRO A O 1
ATOM 2256 N N . ILE A 1 297 ? -16.568 -25.756 31.750 1.00 74.19 297 ILE A N 1
ATOM 2257 C CA . ILE A 1 297 ? -16.328 -26.958 32.564 1.00 74.19 297 ILE A CA 1
ATOM 2258 C C . ILE A 1 297 ? -16.843 -26.799 34.002 1.00 74.19 297 ILE A C 1
ATOM 2260 O O . ILE A 1 297 ? -17.393 -27.728 34.579 1.00 74.19 297 ILE A O 1
ATOM 2264 N N . HIS A 1 298 ? -16.685 -25.614 34.597 1.00 76.56 298 HIS A N 1
ATOM 2265 C CA . HIS A 1 298 ? -16.926 -25.410 36.034 1.00 76.56 298 HIS A CA 1
ATOM 2266 C C . HIS A 1 298 ? -18.267 -24.729 36.314 1.00 76.56 298 HIS A C 1
ATOM 2268 O O . HIS A 1 298 ? -18.590 -24.496 37.475 1.00 76.56 298 HIS A O 1
ATOM 2274 N N . ARG A 1 299 ? -19.009 -24.358 35.258 1.00 78.19 299 ARG A N 1
ATOM 2275 C CA . ARG A 1 299 ? -20.300 -23.653 35.294 1.00 78.19 299 ARG A CA 1
ATOM 2276 C C . ARG A 1 299 ? -20.335 -22.460 36.258 1.00 78.19 299 ARG A C 1
ATOM 2278 O O . ARG A 1 299 ? -21.384 -22.100 36.778 1.00 78.19 299 ARG A O 1
ATOM 2285 N N . SER A 1 300 ? -19.186 -21.826 36.477 1.00 81.88 300 SER A N 1
ATOM 2286 C CA . SER A 1 300 ? -19.040 -20.635 37.308 1.00 81.88 300 SER A CA 1
ATOM 2287 C C . SER A 1 300 ? -18.780 -19.419 36.433 1.00 81.88 300 SER A C 1
ATOM 2289 O O . SER A 1 300 ? -18.106 -19.503 35.404 1.00 81.88 300 SER A O 1
ATOM 2291 N N . TRP A 1 301 ? -19.334 -18.278 36.829 1.00 77.31 301 TRP A N 1
ATOM 2292 C CA . TRP A 1 301 ? -19.080 -17.012 36.155 1.00 77.31 301 TRP A CA 1
ATOM 2293 C C . TRP A 1 301 ? -17.661 -16.538 36.465 1.00 77.31 301 TRP A C 1
ATOM 2295 O O . TRP A 1 301 ? -17.293 -16.394 37.628 1.00 77.31 301 TRP A O 1
ATOM 2305 N N . ARG A 1 302 ? -16.868 -16.289 35.423 1.00 80.75 302 ARG A N 1
ATOM 2306 C CA . ARG A 1 302 ? -15.517 -15.729 35.514 1.00 80.75 302 ARG A CA 1
ATOM 2307 C C . ARG A 1 302 ? -15.404 -14.495 34.632 1.00 80.75 302 ARG A C 1
ATOM 2309 O O . ARG A 1 302 ? -15.999 -14.449 33.558 1.00 80.75 302 ARG A O 1
ATOM 2316 N N . ASN A 1 303 ? -14.621 -13.517 35.069 1.00 85.38 303 ASN A N 1
ATOM 2317 C CA . ASN A 1 303 ? -14.336 -12.337 34.261 1.00 85.38 303 ASN A CA 1
ATOM 2318 C C . ASN A 1 303 ? -13.224 -12.651 33.263 1.00 85.38 303 ASN A C 1
ATOM 2320 O O . ASN A 1 303 ? -12.164 -13.157 33.636 1.00 85.38 303 ASN A O 1
ATOM 2324 N N . HIS A 1 304 ? -13.483 -12.355 31.996 1.00 86.31 304 HIS A N 1
ATOM 2325 C CA . HIS A 1 304 ? -12.479 -12.293 30.958 1.00 86.31 304 HIS A CA 1
ATOM 2326 C C . HIS A 1 304 ? -11.987 -10.846 30.860 1.00 86.31 304 HIS A C 1
ATOM 2328 O O . HIS A 1 304 ? -12.716 -9.969 30.400 1.00 86.31 304 HIS A O 1
ATOM 2334 N N . ASN A 1 305 ? -10.770 -10.596 31.348 1.00 86.19 305 ASN A N 1
ATOM 2335 C CA . ASN A 1 305 ? -10.185 -9.253 31.450 1.00 86.19 305 ASN A CA 1
ATOM 2336 C C . ASN A 1 305 ? -9.436 -8.837 30.169 1.00 86.19 305 ASN A C 1
ATOM 2338 O O . ASN A 1 305 ? -8.456 -8.102 30.233 1.00 86.19 305 ASN A O 1
ATOM 2342 N N . GLY A 1 306 ? -9.879 -9.335 29.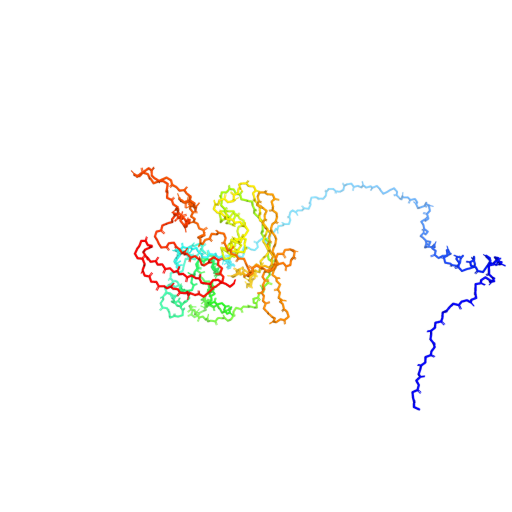018 1.00 86.25 306 GLY A N 1
ATOM 2343 C CA . GLY A 1 306 ? -9.308 -9.050 27.707 1.00 86.25 306 GLY A CA 1
ATOM 2344 C C . GLY A 1 306 ? -10.289 -9.411 26.596 1.00 86.25 306 GLY A C 1
ATOM 2345 O O . GLY A 1 306 ? -11.407 -9.846 26.866 1.00 86.25 306 GLY A O 1
ATOM 2346 N N . THR A 1 307 ? -9.868 -9.230 25.350 1.00 86.62 307 THR A N 1
ATOM 2347 C CA . THR A 1 307 ? -10.606 -9.672 24.162 1.00 86.62 307 THR A CA 1
ATOM 2348 C C . THR A 1 307 ? -9.717 -10.641 23.394 1.00 86.62 307 THR A C 1
ATOM 2350 O O . THR A 1 307 ? -8.585 -10.297 23.061 1.00 86.62 307 THR A O 1
ATOM 2353 N N . ASP A 1 308 ? -10.229 -11.838 23.112 1.00 88.75 308 ASP A N 1
ATOM 2354 C CA . ASP A 1 308 ? -9.490 -12.891 22.417 1.00 88.75 308 ASP A CA 1
ATOM 2355 C C . ASP A 1 308 ? -9.777 -12.819 20.922 1.00 88.75 308 ASP A C 1
ATOM 2357 O O . ASP A 1 308 ? -10.902 -13.084 20.477 1.00 88.75 308 ASP A O 1
ATOM 2361 N N . PHE A 1 309 ? -8.746 -12.546 20.133 1.00 88.06 309 PHE A N 1
ATOM 2362 C CA . PHE A 1 309 ? -8.814 -12.583 18.679 1.00 88.06 309 PHE A CA 1
ATOM 2363 C C . PHE A 1 309 ? -8.248 -13.906 18.152 1.00 88.06 309 PHE A C 1
ATOM 2365 O O . PHE A 1 309 ? -7.128 -14.288 18.483 1.00 88.06 309 PHE A O 1
ATOM 2372 N N . ALA A 1 310 ? -9.019 -14.619 17.329 1.00 86.44 310 ALA A N 1
ATOM 2373 C CA . ALA A 1 310 ? -8.545 -15.835 16.678 1.00 86.44 310 ALA A CA 1
ATOM 2374 C C . ALA A 1 310 ? -7.793 -15.479 15.391 1.00 86.44 310 ALA A C 1
ATOM 2376 O O . ALA A 1 310 ? -8.395 -14.965 14.446 1.00 86.44 310 ALA A O 1
ATOM 2377 N N . ALA A 1 311 ? -6.498 -15.793 15.359 1.00 86.69 311 ALA A N 1
ATOM 2378 C CA . ALA A 1 311 ? -5.617 -15.577 14.218 1.00 86.69 311 ALA A CA 1
ATOM 2379 C C . ALA A 1 311 ? -4.587 -16.722 14.098 1.00 86.69 311 ALA A C 1
ATOM 2381 O O . ALA A 1 311 ? -4.205 -17.295 15.124 1.00 86.69 311 ALA A O 1
ATOM 2382 N N . PRO A 1 312 ? -4.129 -17.082 12.882 1.00 88.31 312 PRO A N 1
ATOM 2383 C CA . PRO A 1 312 ? -3.045 -18.045 12.696 1.00 88.31 312 PRO A CA 1
ATOM 2384 C C . PRO A 1 312 ? -1.752 -17.615 13.401 1.00 88.31 312 PRO A C 1
ATOM 2386 O O . PRO A 1 312 ? -1.457 -16.421 13.524 1.00 88.31 312 PRO A O 1
ATOM 2389 N N . THR A 1 313 ? -0.945 -18.586 13.833 1.00 89.38 313 THR A N 1
ATOM 2390 C CA . THR A 1 313 ? 0.385 -18.315 14.396 1.00 89.38 313 THR A CA 1
ATOM 2391 C C . THR A 1 313 ? 1.234 -17.516 13.404 1.00 89.38 313 THR A C 1
ATOM 2393 O O . THR A 1 313 ? 1.296 -17.854 12.227 1.00 89.38 313 THR A O 1
ATOM 2396 N N . GLY A 1 314 ? 1.887 -16.457 13.890 1.00 87.94 314 GLY A N 1
ATOM 2397 C CA . GLY A 1 314 ? 2.698 -15.552 13.068 1.00 87.94 314 GLY A CA 1
ATOM 2398 C C . GLY A 1 314 ? 1.956 -14.317 12.549 1.00 87.94 314 GLY A C 1
ATOM 2399 O O . GLY A 1 314 ? 2.595 -13.454 11.955 1.00 87.94 314 GLY A O 1
ATOM 2400 N N . THR A 1 315 ? 0.645 -14.190 12.799 1.00 85.69 315 THR A N 1
ATOM 2401 C CA . THR A 1 315 ? -0.111 -12.979 12.435 1.00 85.69 315 THR A CA 1
ATOM 2402 C C . THR A 1 315 ? 0.486 -11.743 13.130 1.00 85.69 315 THR A C 1
ATOM 2404 O O . THR A 1 315 ? 0.600 -11.751 14.360 1.00 85.69 315 THR A O 1
ATOM 2407 N N . PRO A 1 316 ? 0.860 -10.681 12.388 1.00 89.19 316 PRO A N 1
ATOM 2408 C CA . PRO A 1 316 ? 1.392 -9.457 12.979 1.00 89.19 316 PRO A CA 1
ATOM 2409 C C . PRO A 1 316 ? 0.396 -8.787 13.934 1.00 89.19 316 PRO A C 1
ATOM 2411 O O . PRO A 1 316 ? -0.775 -8.613 13.597 1.00 89.19 316 PRO A O 1
ATOM 2414 N N . ILE A 1 317 ? 0.878 -8.374 15.111 1.00 90.81 317 ILE A N 1
ATOM 2415 C CA . ILE A 1 317 ? 0.094 -7.659 16.128 1.00 90.81 317 ILE A CA 1
ATOM 2416 C C . ILE A 1 317 ? 0.573 -6.209 16.194 1.00 90.81 317 ILE A C 1
ATOM 2418 O O . ILE A 1 317 ? 1.770 -5.961 16.347 1.00 90.81 317 ILE A O 1
ATOM 2422 N N . LYS A 1 318 ? -0.350 -5.251 16.085 1.00 89.44 318 LYS A N 1
ATOM 2423 C CA . LYS A 1 318 ? -0.059 -3.814 16.152 1.00 89.44 318 LYS A CA 1
ATOM 2424 C C . LYS A 1 318 ? -0.321 -3.259 17.551 1.00 89.44 318 LYS A C 1
ATOM 2426 O O . LYS A 1 318 ? -1.247 -3.685 18.240 1.00 89.44 318 LYS A O 1
ATOM 2431 N N . ALA A 1 319 ? 0.465 -2.260 17.948 1.00 90.56 319 ALA A N 1
ATOM 2432 C CA . ALA A 1 319 ? 0.126 -1.414 19.086 1.00 90.56 319 ALA A CA 1
ATOM 2433 C C . ALA A 1 319 ? -1.151 -0.626 18.766 1.00 90.56 319 ALA A C 1
ATOM 2435 O O . ALA A 1 319 ? -1.264 -0.050 17.686 1.00 90.56 319 ALA A O 1
ATOM 2436 N N . THR A 1 320 ? -2.105 -0.580 19.697 1.00 87.56 320 THR A N 1
ATOM 2437 C CA . THR A 1 320 ? -3.362 0.150 19.480 1.00 87.56 320 THR A CA 1
ATOM 2438 C C . THR A 1 320 ? -3.180 1.661 19.522 1.00 87.56 320 THR A C 1
ATOM 2440 O O . THR A 1 320 ? -4.043 2.377 19.052 1.00 87.56 320 THR A O 1
ATOM 2443 N N . SER A 1 321 ? -2.092 2.180 20.077 1.00 85.50 321 SER A N 1
ATOM 2444 C CA . SER A 1 321 ? -1.768 3.609 20.047 1.00 85.50 321 SER A CA 1
ATOM 2445 C C . SER A 1 321 ? -0.262 3.794 20.224 1.00 85.50 321 SER A C 1
ATOM 2447 O O . SER A 1 321 ? 0.440 2.851 20.607 1.00 85.50 321 SER A O 1
ATOM 2449 N N . ASP A 1 322 ? 0.234 5.004 19.982 1.00 83.25 322 ASP A N 1
ATOM 2450 C CA . ASP A 1 322 ? 1.600 5.384 20.326 1.00 83.25 322 ASP A CA 1
ATOM 2451 C C . ASP A 1 322 ? 1.832 5.174 21.833 1.00 83.25 322 ASP A C 1
ATOM 2453 O O . ASP A 1 322 ? 0.971 5.440 22.678 1.00 83.25 322 ASP A O 1
ATOM 2457 N N . GLY A 1 323 ? 2.998 4.654 22.202 1.00 87.19 323 GLY A N 1
ATOM 2458 C CA . GLY A 1 323 ? 3.298 4.334 23.592 1.00 87.19 323 GLY A CA 1
ATOM 2459 C C . GLY A 1 323 ? 4.734 3.886 23.798 1.00 87.19 323 GLY A C 1
ATOM 2460 O O . GLY A 1 323 ? 5.482 3.661 22.847 1.00 87.19 323 GLY A O 1
ATOM 2461 N N . THR A 1 324 ? 5.113 3.754 25.063 1.00 93.12 324 THR A N 1
ATOM 2462 C CA . THR A 1 324 ? 6.413 3.212 25.458 1.00 93.12 324 THR A CA 1
ATOM 2463 C C . THR A 1 324 ? 6.233 1.769 25.906 1.00 93.12 324 THR A C 1
ATOM 2465 O O . THR A 1 324 ? 5.307 1.459 26.655 1.00 93.12 324 THR A O 1
ATOM 2468 N N . VAL A 1 325 ? 7.129 0.886 25.471 1.00 95.69 325 VAL A N 1
ATOM 2469 C CA . VAL A 1 325 ? 7.170 -0.497 25.952 1.00 95.69 325 VAL A CA 1
ATOM 2470 C C . VAL A 1 325 ? 7.534 -0.497 27.437 1.00 95.69 325 VAL A C 1
ATOM 2472 O O . VAL A 1 325 ? 8.626 -0.074 27.807 1.00 95.69 325 VAL A O 1
ATOM 2475 N N . GLU A 1 326 ? 6.610 -0.948 28.282 1.00 96.38 326 GLU A N 1
ATOM 2476 C CA . GLU A 1 326 ? 6.803 -1.062 29.732 1.00 96.38 326 GLU A CA 1
ATOM 2477 C C . GLU A 1 326 ? 7.318 -2.455 30.115 1.00 96.38 326 GLU A C 1
ATOM 2479 O O . GLU A 1 326 ? 8.111 -2.592 31.044 1.00 96.38 326 GLU A O 1
ATOM 2484 N N . PHE A 1 327 ? 6.917 -3.490 29.368 1.00 96.12 327 PHE A N 1
ATOM 2485 C CA . PHE A 1 327 ? 7.355 -4.864 29.602 1.00 96.12 327 PHE A CA 1
ATOM 2486 C C . PHE A 1 327 ? 7.410 -5.683 28.310 1.00 96.12 327 PHE A C 1
ATOM 2488 O O . PHE A 1 327 ? 6.522 -5.574 27.463 1.00 96.12 327 PHE A O 1
ATOM 2495 N N . VAL A 1 328 ? 8.421 -6.552 28.210 1.00 96.56 328 VAL A N 1
ATOM 2496 C CA . VAL A 1 328 ? 8.531 -7.625 27.210 1.00 96.56 328 VAL A CA 1
ATOM 2497 C C . VAL A 1 328 ? 9.070 -8.865 27.907 1.00 96.56 328 VAL A C 1
ATOM 2499 O O . VAL A 1 328 ? 10.156 -8.830 28.485 1.00 96.56 328 VAL A O 1
ATOM 2502 N N . GLY A 1 329 ? 8.337 -9.972 27.845 1.00 95.06 329 GLY A N 1
ATOM 2503 C CA . GLY A 1 329 ? 8.784 -11.230 28.433 1.00 95.06 329 GLY A CA 1
ATOM 2504 C C . GLY A 1 329 ? 7.696 -12.293 28.453 1.00 95.06 329 GLY A C 1
ATOM 2505 O O . GLY A 1 329 ? 6.648 -12.142 27.834 1.00 95.06 329 GLY A O 1
ATOM 2506 N N . SER A 1 330 ? 7.941 -13.383 29.178 1.00 95.38 330 SER A N 1
ATOM 2507 C CA . SER A 1 330 ? 6.943 -14.432 29.401 1.00 95.38 330 SER A CA 1
ATOM 2508 C C . SER A 1 330 ? 6.319 -14.294 30.789 1.00 95.38 330 SER A C 1
ATOM 2510 O O . SER A 1 330 ? 7.030 -14.110 31.777 1.00 95.38 330 SER A O 1
ATOM 2512 N N . GLN A 1 331 ? 4.993 -14.395 30.879 1.00 91.69 331 GLN A N 1
ATOM 2513 C CA . GLN A 1 331 ? 4.243 -14.280 32.126 1.00 91.69 331 GLN A CA 1
ATOM 2514 C C . GLN A 1 331 ? 3.195 -15.389 32.249 1.00 91.69 331 GLN A C 1
ATOM 2516 O O . GLN A 1 331 ? 2.053 -15.224 31.829 1.00 91.69 331 GLN A O 1
ATOM 2521 N N . ARG A 1 332 ? 3.566 -16.501 32.901 1.00 90.12 332 ARG A N 1
ATOM 2522 C CA . ARG A 1 332 ? 2.685 -17.619 33.315 1.00 90.12 332 ARG A CA 1
ATOM 2523 C C . ARG A 1 332 ? 1.475 -17.828 32.383 1.00 90.12 332 ARG A C 1
ATOM 2525 O O . ARG A 1 332 ? 1.649 -18.251 31.249 1.00 90.12 332 ARG A O 1
ATOM 2532 N N . GLY A 1 333 ? 0.262 -17.521 32.855 1.00 84.06 333 GLY A N 1
ATOM 2533 C CA . GLY A 1 333 ? -0.998 -17.771 32.145 1.00 84.06 333 GLY A CA 1
ATOM 2534 C C . GLY A 1 333 ? -1.234 -16.939 30.879 1.00 84.06 333 GLY A C 1
ATOM 2535 O O . GLY A 1 333 ? -2.168 -17.250 30.152 1.00 84.06 333 GLY A O 1
ATOM 2536 N N . PHE A 1 334 ? -0.416 -15.920 30.607 1.00 87.62 334 PHE A N 1
ATOM 2537 C CA . PHE A 1 334 ? -0.457 -15.133 29.369 1.00 87.62 334 PHE A CA 1
ATOM 2538 C C . PHE A 1 334 ? 0.532 -15.634 28.306 1.00 87.62 334 PHE A C 1
ATOM 2540 O O . PHE A 1 334 ? 0.402 -15.270 27.142 1.00 87.62 334 PHE A O 1
ATOM 2547 N N . GLY A 1 335 ? 1.518 -16.462 28.674 1.00 93.31 335 GLY A N 1
ATOM 2548 C CA . GLY A 1 335 ? 2.614 -16.815 27.771 1.00 93.31 335 GLY A CA 1
ATOM 2549 C C . GLY A 1 335 ? 3.479 -15.594 27.442 1.00 93.31 335 GLY A C 1
ATOM 2550 O O . GLY A 1 335 ? 3.830 -14.835 28.345 1.00 93.31 335 GLY A O 1
ATOM 2551 N N . ASN A 1 336 ? 3.833 -15.406 26.168 1.00 94.69 336 ASN A N 1
ATOM 2552 C CA . ASN A 1 336 ? 4.588 -14.234 25.719 1.00 94.69 336 ASN A CA 1
ATOM 2553 C C . ASN A 1 336 ? 3.710 -12.979 25.789 1.00 94.69 336 ASN A C 1
ATOM 2555 O O . ASN A 1 336 ? 2.645 -12.929 25.178 1.00 94.69 336 ASN A O 1
ATOM 2559 N N . LEU A 1 337 ? 4.176 -11.968 26.517 1.00 94.94 337 LEU A N 1
ATOM 2560 C CA . LEU A 1 337 ? 3.429 -10.763 26.842 1.00 94.94 337 LEU A CA 1
ATOM 2561 C C . LEU A 1 337 ? 4.265 -9.513 26.552 1.00 94.94 337 LEU A C 1
ATOM 2563 O O . LEU A 1 337 ? 5.437 -9.422 26.923 1.00 94.94 337 LEU A O 1
ATOM 2567 N N . ILE A 1 338 ? 3.615 -8.530 25.932 1.00 95.56 338 ILE A N 1
ATOM 2568 C CA . ILE A 1 338 ? 4.119 -7.167 25.771 1.00 95.56 338 ILE A CA 1
ATOM 2569 C C . ILE A 1 338 ? 3.112 -6.227 26.434 1.00 95.56 338 ILE A C 1
ATOM 2571 O O . ILE A 1 338 ? 1.913 -6.333 26.178 1.00 95.56 338 ILE A O 1
ATOM 2575 N N . VAL A 1 339 ? 3.596 -5.316 27.277 1.00 94.25 339 VAL A N 1
ATOM 2576 C CA . VAL A 1 339 ? 2.782 -4.270 27.913 1.00 94.25 339 VAL A CA 1
ATOM 2577 C C . VAL A 1 339 ? 3.257 -2.919 27.406 1.00 94.25 339 VAL A C 1
ATOM 2579 O O . VAL A 1 339 ? 4.452 -2.616 27.453 1.00 94.25 339 VAL A O 1
ATOM 2582 N N . LEU A 1 340 ? 2.321 -2.115 26.908 1.00 93.38 340 LEU A N 1
ATOM 2583 C CA . LEU A 1 340 ? 2.577 -0.766 26.421 1.00 93.38 340 LEU A CA 1
ATOM 2584 C C . LEU A 1 340 ? 1.919 0.251 27.350 1.00 93.38 340 LEU A C 1
ATOM 2586 O O . LEU A 1 340 ? 0.745 0.122 27.697 1.00 93.38 340 LEU A O 1
ATOM 2590 N N . LYS A 1 341 ? 2.670 1.295 27.696 1.00 91.06 341 LYS A N 1
ATOM 2591 C CA . LYS A 1 341 ? 2.160 2.477 28.380 1.00 91.06 341 LYS A CA 1
ATOM 2592 C C . LYS A 1 341 ? 1.903 3.575 27.354 1.00 91.06 341 LYS A C 1
ATOM 2594 O O . LYS A 1 341 ? 2.841 4.179 26.828 1.00 91.06 341 LYS A O 1
ATOM 2599 N N . HIS A 1 342 ? 0.630 3.807 27.068 1.00 85.06 342 HIS A N 1
ATOM 2600 C CA . HIS A 1 342 ? 0.170 4.880 26.185 1.00 85.06 342 HIS A CA 1
ATOM 2601 C C . HIS A 1 342 ? 0.126 6.224 26.934 1.00 85.06 342 HIS A C 1
ATOM 2603 O O . HIS A 1 342 ? 0.157 6.240 28.169 1.00 85.06 342 HIS A O 1
ATOM 2609 N N . ARG A 1 343 ? 0.140 7.342 26.197 1.00 63.97 343 ARG A N 1
ATOM 2610 C CA . ARG A 1 343 ? 0.181 8.704 26.761 1.00 63.97 343 ARG A CA 1
ATOM 2611 C C . ARG A 1 343 ? -1.194 9.312 26.967 1.00 63.97 343 ARG A C 1
ATOM 2613 O O . ARG A 1 343 ? -2.069 9.060 26.114 1.00 63.97 343 ARG A O 1
#

Radius of gyration: 36.04 Å; Cα contacts (8 Å, |Δi|>4): 526; chains: 1; bounding box: 65×98×92 Å

Foldseek 3Di:
DDDDDDDDDDDDDDDDDDDDPVPVVVVVVVVVVVPDDPPPPPDPDDPPPPPPDDDDDDPDPDPPPPPVCCLFFWDKDKDFQAPPDAPVNVLVVSLAPAPPLVCVLVPDPVSVQLRVVRDGGFMKMFGATSVRHTQKIWGQHDDQQKIWMWHQDPVGIDIDIDNFPDKDKDKDKWKFWDDDFLVVGCVVGVNGPVASVLVCVLCLLPDDRQPQADGGKMKMWIWIFIDTPNDTGDTDYTQKMWTQTPNDIWIWGWDQDPVRDIFIATPVGHTSQPGFRPAQAPDWDFPAQFAWDQDPVPRDTDGDHHTDTDDDPPGDGHGRHDFDWPDFDQDPPVGTDTDTDDD

pLDDT: mean 80.87, std 15.71, range [35.72, 98.25]

Mean predicted aligned error: 18.64 Å

Sequence (343 aa):
MKARKTRILADLPAQLLLRPRSWLLAGITGASLLGVVAATAVAPGSDTADIQFARVVESLPAPVAVIEAENDLPFVYSERIQAGDTLQSIFSRLHIDDAEALAHLSASAEGKQAVRQLRAGRSVTAIVSPDGRIASFSVPMGNSGTQLVLERNDQGLALRESSGETQVTMTEMRSGTITHSLFGATDAVGLPDNVATQLATIFGTWIDFHTDLRKGDRFNVIYEAIYEEGNPVRAGRIVAAEFINKGERHAVVLHRGPSGKEQYYSDDGRSLQQGFLRSPLEFSRVSSSFGRRLHPIHRSWRNHNGTDFAAPTGTPIKATSDGTVEFVGSQRGFGNLIVLKHR

Secondary structure (DSSP, 8-state):
---------------------TTSSHHHHHHHSS---------S---------------PPPP-------TTPPEEEEEEPPTT--HHHHHHHTT---HHHHHHHHHSHHHHHHHTT--TT-EEEEEE-TTS-EEEEEEEETTTTEEEEEEEETTEEEEEEEEPS--EEEEEEEEEE-SS-HHHHHHHTT--HHHHHHHHHHHTTT--TTTT--TT-EEEEEEEEEEETTEEEEEEEEEEEEEEETTEEEEEEEEE-TTS-EEEEETTS-BGGGPPPS-S-SS-EEEE-SEEEE-TTT--EEEE-S-EEE--TT-----SSSEEEEEEEEEGGGEEEEEEEE-

Solvent-accessible surface area (backbone atoms only — not comparable to full-atom values): 21178 Å² total; per-residue (Å²): 134,90,82,90,86,89,88,81,88,88,89,85,81,90,84,84,83,87,82,89,72,75,70,70,62,53,60,65,56,54,66,68,70,72,73,80,78,84,80,77,80,75,76,87,79,72,79,74,70,85,76,80,80,73,88,79,85,77,83,73,73,78,77,82,76,77,71,74,78,67,72,74,59,59,46,80,37,75,48,70,40,50,84,89,62,46,76,65,60,51,33,56,74,60,58,45,63,39,70,66,60,53,49,51,36,66,68,37,72,67,34,47,54,50,60,75,51,70,43,60,72,36,40,38,41,35,33,29,33,73,84,17,33,62,44,32,40,42,39,59,42,88,88,80,53,32,24,42,33,40,35,52,54,100,92,43,79,46,79,43,80,38,77,50,67,82,71,43,80,42,81,46,76,49,64,37,54,29,70,89,40,70,64,64,23,32,55,76,56,71,48,54,66,71,50,51,50,48,51,53,59,70,45,19,48,82,42,40,77,76,78,60,64,52,69,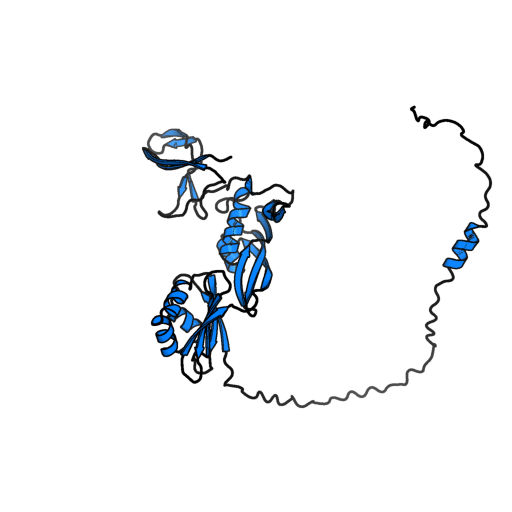71,24,37,38,38,41,30,28,34,34,33,24,43,95,88,40,72,49,44,76,56,56,71,46,33,39,37,40,31,53,91,84,46,79,48,43,38,37,57,44,70,46,97,87,68,54,70,46,50,22,36,83,87,68,50,63,56,86,80,46,52,37,69,53,46,52,94,74,50,50,79,73,42,68,62,42,81,39,70,37,91,88,75,73,41,80,42,76,36,96,49,67,43,66,52,65,65,91,84,65,74,77,50,78,38,48,72,59,47,80,73,44,78,50,75,47,80,98,67,39,76,44,76,42,70,48,64,126